Protein AF-A0A538KQY6-F1 (afdb_monomer_lite)

pLDDT: mean 88.15, std 16.6, range [35.59, 98.81]

Sequence (195 aa):
MKLRALIVVTVALAALAASSVAMGGTRTSARIYQAFTSSGAPAISVTKTVKGHCFSGSSRVNRNDAWRCLSKNLLYDPCFSSSKAKGIVLCPAAAWRRSGVKIILTQGLPTKFGNKRAPSTNVRPWAMQTISGIRCVREGMGPFIIPTVVGDYACTNGKWLWGQPNRKTQPWTIYMASVTATTLTTKARIRIAWF

Structure (mmCIF, N/CA/C/O backbone):
data_AF-A0A538KQY6-F1
#
_entry.id   AF-A0A538KQY6-F1
#
loop_
_atom_site.group_PDB
_atom_site.id
_atom_site.type_symbol
_atom_site.label_atom_id
_atom_site.label_alt_id
_atom_site.label_comp_id
_atom_site.label_asym_id
_atom_site.label_entity_id
_atom_site.label_seq_id
_atom_site.pdbx_PDB_ins_code
_atom_site.Cartn_x
_atom_site.Cartn_y
_atom_site.Cartn_z
_atom_site.occupancy
_atom_site.B_iso_or_equiv
_atom_site.auth_seq_id
_atom_site.auth_comp_id
_atom_site.auth_asym_id
_atom_site.auth_atom_id
_atom_site.pdbx_PDB_model_num
ATOM 1 N N . MET A 1 1 ? 6.430 -70.123 -55.384 1.00 41.09 1 MET A N 1
ATOM 2 C CA . MET A 1 1 ? 7.823 -69.606 -55.315 1.00 41.09 1 MET A CA 1
ATOM 3 C C . MET A 1 1 ? 7.897 -68.377 -56.211 1.00 41.09 1 MET A C 1
ATOM 5 O O . MET A 1 1 ? 7.623 -68.536 -57.381 1.00 41.09 1 MET A O 1
ATOM 9 N N . LYS A 1 2 ? 8.180 -67.138 -55.811 1.00 41.25 2 LYS A N 1
ATOM 10 C CA . LYS A 1 2 ? 8.562 -66.479 -54.556 1.00 41.25 2 LYS A CA 1
ATOM 11 C C . LYS A 1 2 ? 7.924 -65.077 -54.624 1.00 41.25 2 LYS A C 1
ATOM 13 O O . LYS A 1 2 ? 8.066 -64.401 -55.639 1.00 41.25 2 LYS A O 1
ATOM 18 N N . LEU A 1 3 ? 7.218 -64.673 -53.572 1.00 35.59 3 LEU A N 1
ATOM 19 C CA . LEU A 1 3 ? 6.572 -63.367 -53.430 1.00 35.59 3 LEU A CA 1
ATOM 20 C C . LEU A 1 3 ? 7.658 -62.307 -53.153 1.00 35.59 3 LEU A C 1
ATOM 22 O O . LEU A 1 3 ? 8.423 -62.465 -52.203 1.00 35.59 3 LEU A O 1
ATOM 26 N N . ARG A 1 4 ? 7.774 -61.260 -53.979 1.00 45.12 4 ARG A N 1
ATOM 27 C CA . ARG A 1 4 ? 8.663 -60.114 -53.715 1.00 45.12 4 ARG A CA 1
ATOM 28 C C . ARG A 1 4 ? 7.836 -59.000 -53.078 1.00 45.12 4 ARG A C 1
ATOM 30 O O . ARG A 1 4 ? 7.074 -58.332 -53.765 1.00 45.12 4 ARG A O 1
ATOM 37 N N . ALA A 1 5 ? 7.965 -58.836 -51.765 1.00 43.75 5 ALA A N 1
ATOM 38 C CA . ALA A 1 5 ? 7.365 -57.728 -51.034 1.00 43.75 5 ALA A CA 1
ATOM 39 C C . ALA A 1 5 ? 8.194 -56.453 -51.263 1.00 43.75 5 ALA A C 1
ATOM 41 O O . ALA A 1 5 ? 9.360 -56.386 -50.877 1.00 43.75 5 ALA A O 1
ATOM 42 N N . LEU A 1 6 ? 7.593 -55.454 -51.909 1.00 44.16 6 LEU A N 1
ATOM 43 C CA . LEU A 1 6 ? 8.107 -54.087 -51.948 1.00 44.16 6 LEU A CA 1
ATOM 44 C C . LEU A 1 6 ? 7.737 -53.399 -50.631 1.00 44.16 6 LEU A C 1
ATOM 46 O O . LEU A 1 6 ? 6.566 -53.140 -50.365 1.00 44.16 6 LEU A O 1
ATOM 50 N N . ILE A 1 7 ? 8.741 -53.114 -49.804 1.00 45.62 7 ILE A N 1
ATOM 51 C CA . ILE A 1 7 ? 8.594 -52.270 -48.618 1.00 45.62 7 ILE A CA 1
ATOM 52 C C . ILE A 1 7 ? 8.690 -50.819 -49.092 1.00 45.62 7 ILE A C 1
ATOM 54 O O . ILE A 1 7 ? 9.770 -50.336 -49.429 1.00 45.62 7 ILE A O 1
ATOM 58 N N . VAL A 1 8 ? 7.553 -50.128 -49.147 1.00 46.12 8 VAL A N 1
ATOM 59 C CA . VAL A 1 8 ? 7.503 -48.677 -49.354 1.00 46.12 8 VAL A CA 1
ATOM 60 C C . VAL A 1 8 ? 7.734 -48.019 -47.997 1.00 46.12 8 VAL A C 1
ATOM 62 O O . VAL A 1 8 ? 6.862 -48.035 -47.132 1.00 46.12 8 VAL A O 1
ATOM 65 N N . VAL A 1 9 ? 8.928 -47.466 -47.787 1.00 46.66 9 VAL A N 1
ATOM 66 C CA . VAL A 1 9 ? 9.239 -46.659 -46.600 1.00 46.66 9 VAL A CA 1
ATOM 67 C C . VAL A 1 9 ? 8.694 -45.252 -46.834 1.00 46.66 9 VAL A C 1
ATOM 69 O O . VAL A 1 9 ? 9.321 -44.425 -47.491 1.00 46.66 9 VAL A O 1
ATOM 72 N N . THR A 1 10 ? 7.500 -44.974 -46.321 1.00 49.66 10 THR A N 1
ATOM 73 C CA . THR A 1 10 ? 6.958 -43.613 -46.260 1.00 49.66 10 THR A CA 1
ATOM 74 C C . THR A 1 10 ? 7.676 -42.834 -45.161 1.00 49.66 10 THR A C 1
ATOM 76 O O . THR A 1 10 ? 7.431 -43.049 -43.974 1.00 49.66 10 THR A O 1
ATOM 79 N N . VAL A 1 11 ? 8.571 -41.925 -45.550 1.00 50.88 11 VAL A N 1
ATOM 80 C CA . VAL A 1 11 ? 9.191 -40.953 -44.640 1.00 50.88 11 VAL A CA 1
ATOM 81 C C . VAL A 1 11 ? 8.136 -39.908 -44.272 1.00 50.88 11 VAL A C 1
ATOM 83 O O . VAL A 1 11 ? 7.830 -39.011 -45.055 1.00 50.88 11 VAL A O 1
ATOM 86 N N . ALA A 1 12 ? 7.547 -40.031 -43.083 1.00 52.66 12 ALA A N 1
ATOM 87 C CA . ALA A 1 12 ? 6.649 -39.020 -42.541 1.00 52.66 12 ALA A CA 1
ATOM 88 C C . ALA A 1 12 ? 7.472 -37.821 -42.036 1.00 52.66 12 ALA A C 1
ATOM 90 O O . ALA A 1 12 ? 8.032 -37.852 -40.941 1.00 52.66 12 ALA A O 1
ATOM 91 N N . LEU A 1 13 ? 7.551 -36.754 -42.837 1.00 51.62 13 LEU A N 1
ATOM 92 C CA . LEU A 1 13 ? 8.035 -35.448 -42.386 1.00 51.62 13 LEU A CA 1
ATOM 93 C C . LEU A 1 13 ? 6.992 -34.843 -41.431 1.00 51.62 13 LEU A C 1
ATOM 95 O O . LEU A 1 13 ? 6.043 -34.181 -41.850 1.00 51.62 13 LEU A O 1
ATOM 99 N N . ALA A 1 14 ? 7.151 -35.078 -40.130 1.00 57.22 14 ALA A N 1
ATOM 100 C CA . ALA A 1 14 ? 6.402 -34.356 -39.111 1.00 57.22 14 ALA A CA 1
ATOM 101 C C . ALA A 1 14 ? 6.959 -32.926 -39.012 1.00 57.22 14 ALA A C 1
ATOM 103 O O . ALA A 1 14 ? 7.923 -32.663 -38.294 1.00 57.22 14 ALA A O 1
ATOM 104 N N . ALA A 1 15 ? 6.373 -31.993 -39.763 1.00 58.78 15 ALA A N 1
ATOM 105 C CA . ALA A 1 15 ? 6.633 -30.571 -39.590 1.00 58.78 15 ALA A CA 1
ATOM 106 C C . ALA A 1 15 ? 6.101 -30.138 -38.213 1.00 58.78 15 ALA A C 1
ATOM 108 O O . ALA A 1 15 ? 4.902 -29.918 -38.035 1.00 58.78 15 ALA A O 1
ATOM 109 N N . LEU A 1 16 ? 6.990 -30.032 -37.220 1.00 56.84 16 LEU A N 1
ATOM 110 C CA . LEU A 1 16 ? 6.678 -29.375 -35.954 1.00 56.84 16 LEU A CA 1
ATOM 111 C C . LEU A 1 16 ? 6.474 -27.883 -36.229 1.00 56.84 16 LEU A C 1
ATOM 113 O O . LEU A 1 16 ? 7.412 -27.088 -36.192 1.00 56.84 16 LEU A O 1
ATOM 117 N N . ALA A 1 17 ? 5.231 -27.499 -36.509 1.00 57.38 17 ALA A N 1
ATOM 118 C CA . ALA A 1 17 ? 4.804 -26.115 -36.435 1.00 57.38 17 ALA A CA 1
ATOM 119 C C . ALA A 1 17 ? 4.937 -25.668 -34.973 1.00 57.38 17 ALA A C 1
ATOM 121 O O . ALA A 1 17 ? 4.045 -25.885 -34.149 1.00 57.38 17 ALA A O 1
ATOM 122 N N . ALA A 1 18 ? 6.085 -25.078 -34.635 1.00 58.62 18 ALA A N 1
ATOM 123 C CA . ALA A 1 18 ? 6.270 -24.366 -33.385 1.00 58.62 18 ALA A CA 1
ATOM 124 C C . ALA A 1 18 ? 5.244 -23.230 -33.361 1.00 58.62 18 ALA A C 1
ATOM 126 O O . ALA A 1 18 ? 5.422 -22.178 -33.974 1.00 58.62 18 ALA A O 1
ATOM 127 N N . SER A 1 19 ? 4.125 -23.479 -32.687 1.00 51.03 19 SER A N 1
ATOM 128 C CA . SER A 1 19 ? 3.147 -22.453 -32.379 1.00 51.03 19 SER A CA 1
ATOM 129 C C . SER A 1 19 ? 3.830 -21.486 -31.427 1.00 51.03 19 SER A C 1
ATOM 131 O O . SER A 1 19 ? 3.886 -21.710 -30.219 1.00 51.03 19 SER A O 1
ATOM 133 N N . SER A 1 20 ? 4.406 -20.427 -31.987 1.00 57.00 20 SER A N 1
ATOM 134 C CA . SER A 1 20 ? 4.820 -19.247 -31.248 1.00 57.00 20 SER A CA 1
ATOM 135 C C . SER A 1 20 ? 3.572 -18.700 -30.577 1.00 57.00 20 SER A C 1
ATOM 137 O O . SER A 1 20 ? 2.830 -17.920 -31.173 1.00 57.00 20 SER A O 1
ATOM 139 N N . VAL A 1 21 ? 3.294 -19.139 -29.348 1.00 51.97 21 VAL A N 1
ATOM 140 C CA . VAL A 1 21 ? 2.299 -18.487 -28.509 1.00 51.97 21 VAL A CA 1
ATOM 141 C C . VAL A 1 21 ? 2.851 -17.089 -28.299 1.00 51.97 21 VAL A C 1
ATOM 143 O O . VAL A 1 21 ? 3.737 -16.870 -27.473 1.00 51.97 21 VAL A O 1
ATOM 146 N N . ALA A 1 22 ? 2.388 -16.143 -29.112 1.00 47.66 22 ALA A N 1
ATOM 147 C CA . ALA A 1 22 ? 2.621 -14.741 -28.873 1.00 47.66 22 ALA A CA 1
ATOM 148 C C . ALA A 1 22 ? 2.105 -14.497 -27.455 1.00 47.66 22 ALA A C 1
ATOM 150 O O . ALA A 1 22 ? 0.898 -14.519 -27.212 1.00 47.66 22 ALA A O 1
ATOM 151 N N . MET A 1 23 ? 3.021 -14.343 -26.495 1.00 50.12 23 MET A N 1
ATOM 152 C CA . MET A 1 23 ? 2.711 -13.870 -25.152 1.00 50.12 23 MET A CA 1
ATOM 153 C C . MET A 1 23 ? 2.244 -12.426 -25.313 1.00 50.12 23 MET A C 1
ATOM 155 O O . MET A 1 23 ? 3.000 -11.481 -25.082 1.00 50.12 23 MET A O 1
ATOM 159 N N . GLY A 1 24 ? 1.003 -12.265 -25.782 1.00 50.22 24 GLY A N 1
ATOM 160 C CA . GLY A 1 24 ? 0.302 -11.003 -25.874 1.00 50.22 24 GLY A CA 1
ATOM 161 C C . GLY A 1 24 ? 0.434 -10.347 -24.516 1.00 50.22 24 GLY A C 1
ATOM 162 O O . GLY A 1 24 ? -0.012 -10.896 -23.505 1.00 50.22 24 GLY A O 1
ATOM 163 N N . GLY A 1 25 ? 1.162 -9.231 -24.486 1.00 58.66 25 GLY A N 1
ATOM 164 C CA . GLY A 1 25 ? 1.525 -8.551 -23.255 1.00 58.66 25 GLY A CA 1
ATOM 165 C C . GLY A 1 25 ? 0.265 -8.276 -22.448 1.00 58.66 25 GLY A C 1
ATOM 166 O O . GLY A 1 25 ? -0.552 -7.441 -22.826 1.00 58.66 25 GLY A O 1
ATOM 167 N N . THR A 1 26 ? 0.079 -9.015 -21.356 1.00 80.94 26 THR A N 1
ATOM 168 C CA . THR A 1 26 ? -1.132 -8.924 -20.544 1.00 80.94 26 THR A CA 1
ATOM 169 C C . THR A 1 26 ? -1.289 -7.492 -20.046 1.00 80.94 26 THR A C 1
ATOM 171 O O . THR A 1 26 ? -0.392 -6.983 -19.375 1.00 80.94 26 THR A O 1
ATOM 174 N N . ARG A 1 27 ? -2.416 -6.840 -20.363 1.00 94.75 27 ARG A N 1
ATOM 175 C CA . ARG A 1 27 ? -2.747 -5.483 -19.899 1.00 94.75 27 ARG A CA 1
ATOM 176 C C . ARG A 1 27 ? -2.540 -5.370 -18.385 1.00 94.75 27 ARG A C 1
ATOM 178 O O . ARG A 1 27 ? -2.969 -6.241 -17.626 1.00 94.75 27 ARG A O 1
ATOM 185 N N . THR A 1 28 ? -1.923 -4.281 -17.936 1.00 97.31 28 THR A N 1
ATOM 186 C CA . THR A 1 28 ? -1.739 -4.016 -16.509 1.00 97.31 28 THR A CA 1
ATOM 187 C C . THR A 1 28 ? -3.091 -3.823 -15.824 1.00 97.31 28 THR A C 1
ATOM 189 O O . THR A 1 28 ? -3.883 -2.968 -16.218 1.00 97.31 28 THR A O 1
ATOM 192 N N . SER A 1 29 ? -3.345 -4.586 -14.760 1.00 97.31 29 SER A N 1
ATOM 193 C CA . SER A 1 29 ? -4.520 -4.419 -13.901 1.00 97.31 29 SER A CA 1
ATOM 194 C C . SER A 1 29 ? -4.239 -3.365 -12.828 1.00 97.31 29 SER A C 1
ATOM 196 O O . SER A 1 29 ? -3.449 -3.600 -11.914 1.00 97.31 29 SER A O 1
ATOM 198 N N . ALA A 1 30 ? -4.888 -2.205 -12.927 1.00 97.44 30 ALA A N 1
ATOM 199 C CA . ALA A 1 30 ? -4.872 -1.178 -11.889 1.00 97.44 30 ALA A CA 1
ATOM 200 C C . ALA A 1 30 ? -5.989 -1.446 -10.869 1.00 97.44 30 ALA A C 1
ATOM 202 O O . ALA A 1 30 ? -7.143 -1.625 -11.256 1.00 97.44 30 ALA A O 1
ATOM 203 N N . ARG A 1 31 ? -5.658 -1.501 -9.576 1.00 97.19 31 ARG A N 1
ATOM 204 C CA . ARG A 1 31 ? -6.603 -1.866 -8.509 1.00 97.19 31 ARG A CA 1
ATOM 205 C C . ARG A 1 31 ? -6.509 -0.898 -7.345 1.00 97.19 31 ARG A C 1
ATOM 207 O O . ARG A 1 31 ? -5.439 -0.759 -6.765 1.00 97.19 31 ARG A O 1
ATOM 214 N N . ILE A 1 32 ? -7.625 -0.292 -6.959 1.00 97.25 32 ILE A N 1
ATOM 215 C CA . ILE A 1 32 ? -7.712 0.404 -5.673 1.00 97.25 32 ILE A CA 1
ATOM 216 C C . ILE A 1 32 ? -7.805 -0.662 -4.581 1.00 97.25 32 ILE A C 1
ATOM 218 O O . ILE A 1 32 ? -8.702 -1.506 -4.602 1.00 97.25 32 ILE A O 1
ATOM 222 N N . TYR A 1 33 ? -6.863 -0.652 -3.645 1.00 97.50 33 TYR A N 1
ATOM 223 C CA . TYR A 1 33 ? -6.857 -1.566 -2.515 1.00 97.50 33 TYR A CA 1
ATOM 224 C C . TYR A 1 33 ? -7.995 -1.210 -1.553 1.00 97.50 33 TYR A C 1
ATOM 226 O O . TYR A 1 33 ? -8.114 -0.058 -1.123 1.00 97.50 33 TYR A O 1
ATOM 234 N N . GLN A 1 34 ? -8.805 -2.210 -1.212 1.00 96.00 34 GLN A N 1
ATOM 235 C CA . GLN A 1 34 ? -9.934 -2.096 -0.294 1.00 96.00 34 GLN A CA 1
ATOM 236 C C . GLN A 1 34 ? -9.724 -3.072 0.863 1.00 96.00 34 GLN A C 1
ATOM 238 O O . GLN A 1 34 ? -9.816 -4.285 0.684 1.00 96.00 34 GLN A O 1
ATOM 243 N N . ALA A 1 35 ? -9.407 -2.549 2.051 1.00 97.38 35 ALA A N 1
ATOM 244 C CA . ALA A 1 35 ? -9.297 -3.373 3.259 1.00 97.38 35 ALA A CA 1
ATOM 245 C C . ALA A 1 35 ? -10.668 -3.693 3.870 1.00 97.38 35 ALA A C 1
ATOM 247 O O . ALA A 1 35 ? -10.796 -4.652 4.626 1.00 97.38 35 ALA A O 1
ATOM 248 N N . PHE A 1 36 ? -11.682 -2.900 3.524 1.00 98.25 36 PHE A N 1
ATOM 249 C CA . PHE A 1 36 ? -13.064 -3.060 3.947 1.00 98.25 36 PHE A CA 1
ATOM 250 C C . PHE A 1 36 ? -13.966 -3.279 2.737 1.00 98.25 36 PHE A C 1
ATOM 252 O O . PHE A 1 36 ? -13.689 -2.812 1.635 1.00 98.25 36 PHE A O 1
ATOM 259 N N . THR A 1 37 ? -15.068 -3.972 2.970 1.00 97.44 37 THR A N 1
ATOM 260 C CA . THR A 1 37 ? -16.220 -4.019 2.071 1.00 97.44 37 THR A CA 1
ATOM 261 C C . THR A 1 37 ? -16.996 -2.698 2.133 1.00 97.44 37 THR A C 1
ATOM 263 O O . THR A 1 37 ? -16.773 -1.868 3.020 1.00 97.44 37 THR A O 1
ATOM 266 N N . SER A 1 38 ? -17.950 -2.507 1.220 1.00 95.38 38 SER A N 1
ATOM 267 C CA . SER A 1 38 ? -18.825 -1.325 1.196 1.00 95.38 38 SER A CA 1
ATOM 268 C C . SER A 1 38 ? -19.669 -1.159 2.467 1.00 95.38 38 SER A C 1
ATOM 270 O O . SER A 1 38 ? -20.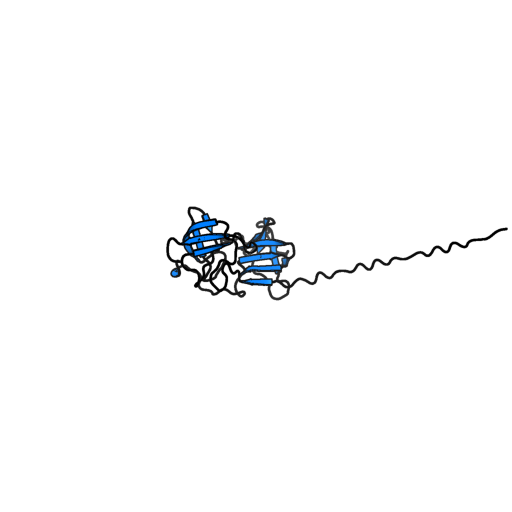009 -0.032 2.824 1.00 95.38 38 SER A O 1
ATOM 272 N N . SER A 1 39 ? -19.964 -2.251 3.183 1.00 96.88 39 SER A N 1
ATOM 273 C CA . SER A 1 39 ? -20.681 -2.227 4.464 1.00 96.88 39 SER A CA 1
ATOM 274 C C . SER A 1 39 ? -19.782 -1.920 5.667 1.00 96.88 39 SER A C 1
ATOM 276 O O . SER A 1 39 ? -20.288 -1.703 6.762 1.00 96.88 39 SER A O 1
ATOM 278 N N . GLY A 1 40 ? -18.456 -1.880 5.490 1.00 96.69 40 GLY A N 1
ATOM 279 C CA . GLY A 1 40 ? -17.497 -1.699 6.583 1.00 96.69 40 GLY A CA 1
ATOM 280 C C . GLY A 1 40 ? -17.018 -2.999 7.233 1.00 96.69 40 GLY A C 1
ATOM 281 O O . GLY A 1 40 ? -16.194 -2.944 8.145 1.00 96.69 40 GLY A O 1
ATOM 282 N N . ALA A 1 41 ? -17.451 -4.171 6.762 1.00 97.56 41 ALA A N 1
ATOM 283 C CA . ALA A 1 41 ? -16.856 -5.438 7.192 1.00 97.56 41 ALA A CA 1
ATOM 284 C C . ALA A 1 41 ? -15.430 -5.596 6.620 1.00 97.56 41 ALA A C 1
ATOM 286 O O . ALA A 1 41 ? -15.175 -5.107 5.515 1.00 97.56 41 ALA A O 1
ATOM 287 N N . PRO A 1 42 ? -14.496 -6.282 7.306 1.00 97.81 42 PRO A N 1
ATOM 288 C CA . PRO A 1 42 ? -13.179 -6.587 6.747 1.00 97.81 42 PRO A CA 1
ATOM 289 C C . PRO A 1 42 ? -13.271 -7.334 5.406 1.00 97.81 42 PRO A C 1
ATOM 291 O O . PRO A 1 42 ? -13.948 -8.350 5.302 1.00 97.81 42 PRO A O 1
ATOM 294 N N . ALA A 1 43 ? -12.558 -6.851 4.385 1.00 97.38 43 ALA A N 1
ATOM 295 C CA . ALA A 1 43 ? -12.380 -7.534 3.095 1.00 97.38 43 ALA A CA 1
ATOM 296 C C . ALA A 1 43 ? -11.118 -8.422 3.063 1.00 97.38 43 ALA A C 1
ATOM 298 O O . ALA A 1 43 ? -10.794 -9.036 2.044 1.00 97.38 43 ALA A O 1
ATOM 299 N N . ILE A 1 44 ? -10.395 -8.473 4.184 1.00 97.56 44 ILE A N 1
ATOM 300 C CA . ILE A 1 44 ? -9.234 -9.328 4.418 1.00 97.56 44 ILE A CA 1
ATOM 301 C C . ILE A 1 44 ? -9.442 -10.169 5.673 1.00 97.56 44 ILE A C 1
ATOM 303 O O . ILE A 1 44 ? -10.104 -9.733 6.617 1.00 97.56 44 ILE A O 1
ATOM 307 N N . SER A 1 45 ? -8.812 -11.339 5.716 1.00 98.19 45 SER A N 1
ATOM 308 C CA . SER A 1 45 ? -8.758 -12.171 6.914 1.00 98.19 45 SER A CA 1
ATOM 309 C C . SER A 1 45 ? -7.925 -11.480 7.996 1.00 98.19 45 SER A C 1
ATOM 311 O O . SER A 1 45 ? -6.745 -11.175 7.797 1.00 98.19 45 SER A O 1
ATOM 313 N N . VAL A 1 46 ? -8.530 -11.240 9.158 1.00 98.12 46 VAL A N 1
ATOM 314 C CA . VAL A 1 46 ? -7.836 -10.670 10.317 1.00 98.12 46 VAL A CA 1
ATOM 315 C C . VAL A 1 46 ? -7.058 -11.781 11.012 1.00 98.12 46 VAL A C 1
ATOM 317 O O . VAL A 1 46 ? -7.649 -12.686 11.588 1.00 98.12 46 VAL A O 1
ATOM 320 N N . THR A 1 47 ? -5.731 -11.713 10.968 1.00 97.94 47 THR A N 1
ATOM 321 C CA . THR A 1 47 ? -4.852 -12.711 11.603 1.00 97.94 47 THR A CA 1
ATOM 322 C C . THR A 1 47 ? -4.509 -12.354 13.042 1.00 97.94 47 THR A C 1
ATOM 324 O O . THR A 1 47 ? -4.101 -13.211 13.818 1.00 97.94 47 THR A O 1
ATOM 327 N N . LYS A 1 48 ? -4.650 -11.076 13.405 1.00 97.44 48 LYS A N 1
ATOM 328 C CA . LYS A 1 48 ? -4.379 -10.570 14.749 1.00 97.44 48 LYS A CA 1
ATOM 329 C C . LYS A 1 48 ? -5.203 -9.319 15.013 1.00 97.44 48 LYS A C 1
ATOM 331 O O . LYS A 1 48 ? -5.347 -8.479 14.126 1.00 97.44 48 LYS A O 1
ATOM 336 N N . THR A 1 49 ? -5.677 -9.172 16.246 1.00 98.50 49 THR A N 1
ATOM 337 C CA . THR A 1 49 ? -6.276 -7.927 16.740 1.00 98.50 49 THR A CA 1
ATOM 338 C C . THR A 1 49 ? -5.395 -7.341 17.836 1.00 98.50 49 THR A C 1
ATOM 340 O O . THR A 1 49 ? -4.987 -8.053 18.751 1.00 98.50 49 THR A O 1
ATOM 343 N N . VAL A 1 50 ? -5.080 -6.051 17.740 1.00 98.62 50 VAL A N 1
ATOM 344 C CA . VAL A 1 50 ? -4.251 -5.325 18.715 1.00 98.62 50 VAL A CA 1
ATOM 345 C C . VAL A 1 50 ? -4.864 -3.966 19.044 1.00 98.62 50 VAL A C 1
ATOM 347 O O . VAL A 1 50 ? -5.689 -3.461 18.287 1.00 98.62 50 VAL A O 1
ATOM 350 N N . LYS A 1 51 ? -4.447 -3.352 20.155 1.00 98.69 51 LYS A N 1
ATOM 351 C CA . LYS A 1 51 ? -4.743 -1.945 20.464 1.00 98.69 51 LYS A CA 1
ATOM 352 C C . LYS A 1 51 ? -3.588 -1.056 20.006 1.00 98.69 51 LYS A C 1
ATOM 354 O O . LYS A 1 51 ? -2.427 -1.455 20.122 1.00 98.69 51 LYS A O 1
ATOM 359 N N . GLY A 1 52 ? -3.882 0.127 19.487 1.00 98.50 52 GLY A N 1
ATOM 360 C CA . GLY A 1 52 ? -2.865 1.060 19.006 1.00 98.50 52 GLY A CA 1
ATOM 361 C C . GLY A 1 52 ? -3.459 2.389 18.569 1.00 98.50 52 GLY A C 1
ATOM 362 O O . GLY A 1 52 ? -4.651 2.624 18.734 1.00 98.50 52 GLY A O 1
ATOM 363 N N . HIS A 1 53 ? -2.641 3.253 17.984 1.00 98.56 53 HIS A N 1
ATOM 364 C CA . HIS A 1 53 ? -3.084 4.551 17.485 1.00 98.56 53 HIS A CA 1
ATOM 365 C C . HIS A 1 53 ? -2.426 4.884 16.151 1.00 98.56 53 HIS A C 1
ATOM 367 O O . HIS A 1 53 ? -1.353 4.379 15.830 1.00 98.56 53 HIS A O 1
ATOM 373 N N . CYS A 1 54 ? -3.063 5.757 15.379 1.00 98.62 54 CYS A N 1
ATOM 374 C CA . CYS A 1 54 ? -2.473 6.329 14.175 1.00 98.62 54 CYS A CA 1
ATOM 375 C C . CYS A 1 54 ? -2.020 7.759 14.456 1.00 98.62 54 CYS A C 1
ATOM 377 O O . CYS A 1 54 ? -2.637 8.446 15.270 1.00 98.62 54 CYS A O 1
ATOM 379 N N . PHE A 1 55 ? -0.938 8.190 13.812 1.00 97.62 55 PHE A N 1
ATOM 380 C CA . PHE A 1 55 ? -0.296 9.483 14.092 1.00 97.62 55 PHE A CA 1
ATOM 381 C C . PHE A 1 55 ? -0.157 10.374 12.847 1.00 97.62 55 PHE A C 1
ATOM 383 O O . PHE A 1 55 ? -0.040 11.589 12.973 1.00 97.62 55 PHE A O 1
ATOM 390 N N . SER A 1 56 ? -0.233 9.802 11.642 1.00 97.88 56 SER A N 1
ATOM 391 C CA . SER A 1 56 ? -0.228 10.545 10.375 1.00 97.88 56 SER A CA 1
ATOM 392 C C . SER A 1 56 ? -0.840 9.730 9.232 1.00 97.88 56 SER A C 1
ATOM 394 O O . SER A 1 56 ? -1.123 8.535 9.378 1.00 97.88 56 SER A O 1
ATOM 396 N N . GLY A 1 57 ? -1.062 10.372 8.083 1.00 97.94 57 GLY A N 1
ATOM 397 C CA . GLY A 1 57 ? -1.380 9.680 6.834 1.00 97.94 57 GLY A CA 1
ATOM 398 C C . GLY A 1 57 ? -0.259 8.726 6.407 1.00 97.94 57 GLY A C 1
ATOM 399 O O . GLY A 1 57 ? 0.914 8.965 6.691 1.00 97.94 57 GLY A O 1
ATOM 400 N N . SER A 1 58 ? -0.624 7.639 5.722 1.00 96.38 58 SER A N 1
ATOM 401 C CA . SER A 1 58 ? 0.322 6.647 5.188 1.00 96.38 58 SER A CA 1
ATOM 402 C C . SER A 1 58 ? 1.444 7.310 4.377 1.00 96.38 58 SER A C 1
ATOM 404 O O . SER A 1 58 ? 1.173 8.167 3.531 1.00 96.38 58 SER A O 1
ATOM 406 N N . SER A 1 59 ? 2.696 6.884 4.596 1.00 92.81 59 SER A N 1
ATOM 407 C CA . SER A 1 59 ? 3.836 7.333 3.775 1.00 92.81 59 SER A CA 1
ATOM 408 C C . SER A 1 59 ? 3.903 6.596 2.435 1.00 92.81 59 SER A C 1
ATOM 410 O O . SER A 1 59 ? 4.456 7.093 1.456 1.00 92.81 59 SER A O 1
ATOM 412 N N . ARG A 1 60 ? 3.280 5.415 2.366 1.00 92.38 60 ARG A N 1
ATOM 413 C CA . ARG A 1 60 ? 3.245 4.558 1.176 1.00 92.38 60 ARG A CA 1
ATOM 414 C C . ARG A 1 60 ? 2.059 4.880 0.273 1.00 92.38 60 ARG A C 1
ATOM 416 O O . ARG A 1 60 ? 2.187 4.830 -0.951 1.00 92.38 60 ARG A O 1
ATOM 423 N N . VAL A 1 61 ? 0.923 5.257 0.857 1.00 94.69 61 VAL A N 1
ATOM 424 C CA . VAL A 1 61 ? -0.364 5.451 0.180 1.00 94.69 61 VAL A CA 1
ATOM 425 C C . VAL A 1 61 ? -0.877 6.874 0.409 1.00 94.69 61 VAL A C 1
ATOM 427 O O . VAL A 1 61 ? -1.371 7.205 1.482 1.00 94.69 61 VAL A O 1
ATOM 430 N N . ASN A 1 62 ? -0.837 7.718 -0.625 1.00 92.88 62 ASN A N 1
ATOM 431 C CA . ASN A 1 62 ? -1.367 9.085 -0.554 1.00 92.88 62 ASN A CA 1
ATOM 432 C C . ASN A 1 62 ? -2.899 9.095 -0.718 1.00 92.88 62 ASN A C 1
ATOM 434 O O . ASN A 1 62 ? -3.413 9.545 -1.744 1.00 92.88 62 ASN A O 1
ATOM 438 N N . ARG A 1 63 ? -3.610 8.541 0.272 1.00 96.06 63 ARG A N 1
ATOM 439 C CA . ARG A 1 63 ? -5.077 8.489 0.356 1.00 96.06 63 ARG A CA 1
ATOM 440 C C . ARG A 1 63 ? -5.562 8.904 1.742 1.00 96.06 63 ARG A C 1
ATOM 442 O O . ARG A 1 63 ? -4.921 8.580 2.738 1.00 96.06 63 ARG A O 1
ATOM 449 N N . ASN A 1 64 ? -6.703 9.580 1.801 1.00 97.12 64 ASN A N 1
ATOM 450 C CA . ASN A 1 64 ? -7.337 10.077 3.025 1.00 97.12 64 ASN A CA 1
ATOM 451 C C . ASN A 1 64 ? -7.870 8.984 3.956 1.00 97.12 64 ASN A C 1
ATOM 453 O O . ASN A 1 64 ? -8.186 9.259 5.111 1.00 97.12 64 ASN A O 1
ATOM 457 N N . ASP A 1 65 ? -7.944 7.753 3.467 1.00 97.81 65 ASP A N 1
ATOM 458 C CA . ASP A 1 65 ? -8.324 6.578 4.230 1.00 97.81 65 ASP A CA 1
ATOM 459 C C . ASP A 1 65 ? -7.127 5.707 4.630 1.00 97.81 65 ASP A C 1
ATOM 461 O O . ASP A 1 65 ? -7.347 4.657 5.227 1.00 97.81 65 ASP A O 1
ATOM 465 N N . ALA A 1 66 ? -5.888 6.120 4.336 1.00 98.19 66 ALA A N 1
ATOM 466 C CA . ALA A 1 66 ? -4.674 5.367 4.632 1.00 98.19 66 ALA A CA 1
ATOM 467 C C . ALA A 1 66 ? -3.791 6.073 5.675 1.00 98.19 66 ALA A C 1
ATOM 469 O O . ALA A 1 66 ? -3.487 7.262 5.570 1.00 98.19 66 ALA A O 1
ATOM 470 N N . TRP A 1 67 ? -3.314 5.308 6.654 1.00 98.56 67 TRP A N 1
ATOM 471 C CA . TRP A 1 67 ? -2.705 5.793 7.891 1.00 98.56 67 TRP A CA 1
ATOM 472 C C . TRP A 1 67 ? -1.405 5.069 8.231 1.00 98.56 67 TRP A C 1
ATOM 474 O O . TRP A 1 67 ? -1.225 3.898 7.889 1.00 98.56 67 TRP A O 1
ATOM 484 N N . ARG A 1 68 ? -0.538 5.767 8.967 1.00 98.00 68 ARG A N 1
ATOM 485 C CA . ARG A 1 68 ? 0.578 5.192 9.725 1.00 98.00 68 ARG A CA 1
ATOM 486 C C . ARG A 1 68 ? 0.129 4.985 11.155 1.00 98.00 68 ARG A C 1
ATOM 488 O O . ARG A 1 68 ? -0.322 5.935 11.804 1.00 98.00 68 ARG A O 1
ATOM 495 N N . CYS A 1 69 ? 0.259 3.758 11.637 1.00 98.50 69 CYS A N 1
ATOM 496 C CA . CYS A 1 69 ? -0.202 3.397 12.966 1.00 98.50 69 CYS A CA 1
ATOM 497 C C . CYS A 1 69 ? 0.870 2.648 13.748 1.00 98.50 69 CYS A C 1
ATOM 499 O O . CYS A 1 69 ? 1.684 1.922 13.182 1.00 98.50 69 CYS A O 1
ATOM 501 N N . LEU A 1 70 ? 0.854 2.838 15.061 1.00 98.12 70 LEU A N 1
ATOM 502 C CA . LEU A 1 70 ? 1.712 2.164 16.018 1.00 98.12 70 LEU A CA 1
ATOM 503 C C . LEU A 1 70 ? 0.858 1.295 16.932 1.00 98.12 70 LEU A C 1
ATOM 505 O O . LEU A 1 70 ? -0.193 1.706 17.430 1.00 98.12 70 LEU A O 1
ATOM 509 N N . SER A 1 71 ? 1.338 0.086 17.180 1.00 98.00 71 SER A N 1
ATOM 510 C CA . SER A 1 71 ? 0.870 -0.748 18.280 1.00 98.00 71 SER A CA 1
ATOM 511 C C . SER A 1 71 ? 2.093 -1.307 18.985 1.00 98.00 71 SER A C 1
ATOM 513 O O . SER A 1 71 ? 2.886 -2.029 18.372 1.00 98.00 71 SER A O 1
ATOM 515 N N . LYS A 1 72 ? 2.263 -0.945 20.262 1.00 93.06 72 LYS A N 1
ATOM 516 C CA . LYS A 1 72 ? 3.530 -1.131 20.984 1.00 93.06 72 LYS A CA 1
ATOM 517 C C . LYS A 1 72 ? 4.674 -0.498 20.165 1.00 93.06 72 LYS A C 1
ATOM 519 O O . LYS A 1 72 ? 4.560 0.665 19.798 1.00 93.06 72 LYS A O 1
ATOM 524 N N . ASN A 1 73 ? 5.695 -1.275 19.800 1.00 90.56 73 ASN A N 1
ATOM 525 C CA . ASN A 1 73 ? 6.867 -0.813 19.045 1.00 90.56 73 ASN A CA 1
ATOM 526 C C . ASN A 1 73 ? 6.824 -1.192 17.552 1.00 90.56 73 ASN A C 1
ATOM 528 O O . ASN A 1 73 ? 7.849 -1.163 16.878 1.00 90.56 73 ASN A O 1
ATOM 532 N N . LEU A 1 74 ? 5.659 -1.595 17.029 1.00 96.38 74 LEU A N 1
ATOM 533 C CA . LEU A 1 74 ? 5.509 -1.993 15.628 1.00 96.38 74 LEU A CA 1
ATOM 534 C C . LEU A 1 74 ? 4.796 -0.909 14.822 1.00 96.38 74 LEU A C 1
ATOM 536 O O . LEU A 1 74 ? 3.663 -0.535 15.141 1.00 96.38 74 LEU A O 1
ATOM 540 N N . LEU A 1 75 ? 5.459 -0.455 13.755 1.00 96.19 75 LEU A N 1
ATOM 541 C CA . LEU A 1 75 ? 4.901 0.440 12.747 1.00 96.19 75 LEU A CA 1
ATOM 542 C C . LEU A 1 75 ? 4.129 -0.364 11.698 1.00 96.19 75 LEU A C 1
ATOM 544 O O . LEU A 1 75 ? 4.672 -1.260 11.055 1.00 96.19 75 LEU A O 1
ATOM 548 N N . TYR A 1 76 ? 2.878 0.020 11.484 1.00 97.56 76 TYR A N 1
ATOM 549 C CA . TYR A 1 76 ? 2.026 -0.494 10.425 1.00 97.56 76 TYR A CA 1
ATOM 550 C C . TYR A 1 76 ? 1.736 0.631 9.430 1.00 97.56 76 TYR A C 1
ATOM 552 O O . TYR A 1 76 ? 1.137 1.651 9.779 1.00 97.56 76 TYR A O 1
ATOM 560 N N . ASP A 1 77 ? 2.187 0.450 8.190 1.00 95.94 77 ASP A N 1
ATOM 561 C CA . ASP A 1 77 ? 1.988 1.396 7.093 1.00 95.94 77 ASP A CA 1
ATOM 562 C C . ASP A 1 77 ? 1.940 0.633 5.753 1.00 95.94 77 ASP A C 1
ATOM 564 O O . ASP A 1 77 ? 2.917 -0.043 5.411 1.00 95.94 77 ASP A O 1
ATOM 568 N N . PRO A 1 78 ? 0.848 0.704 4.971 1.00 97.19 78 PRO A N 1
ATOM 569 C CA . PRO A 1 78 ? -0.405 1.409 5.254 1.00 97.19 78 PRO A CA 1
ATOM 570 C C . PRO A 1 78 ? -1.356 0.627 6.173 1.00 97.19 78 PRO A C 1
ATOM 572 O O . PRO A 1 78 ? -1.452 -0.597 6.102 1.00 97.19 78 PRO A O 1
ATOM 575 N N . CYS A 1 79 ? -2.151 1.351 6.955 1.00 98.50 79 CYS A N 1
ATOM 576 C CA . CYS A 1 79 ? -3.397 0.870 7.550 1.00 98.50 79 CYS A CA 1
ATOM 577 C C . CYS A 1 79 ? -4.577 1.632 6.962 1.00 98.50 79 CYS A C 1
ATOM 579 O O . CYS A 1 79 ? -4.520 2.849 6.839 1.00 98.50 79 CYS A O 1
ATOM 581 N N . PHE A 1 80 ? -5.665 0.949 6.638 1.00 98.56 80 PHE A N 1
ATOM 582 C CA . PHE A 1 80 ? -6.834 1.574 6.032 1.00 98.56 80 PHE A CA 1
ATOM 583 C C . PHE A 1 80 ? -7.934 1.786 7.068 1.00 98.56 80 PHE A C 1
ATOM 585 O O . PHE A 1 80 ? -8.132 0.941 7.939 1.00 98.56 80 PHE A O 1
ATOM 592 N N . SER A 1 81 ? -8.657 2.894 6.960 1.00 98.44 81 SER A N 1
ATOM 593 C CA . SER A 1 81 ? -9.861 3.217 7.736 1.00 98.44 81 SER A CA 1
ATOM 594 C C . SER A 1 81 ? -11.114 3.147 6.862 1.00 98.44 81 SER A C 1
ATOM 596 O O . SER A 1 81 ? -11.014 3.222 5.641 1.00 98.44 81 SER A O 1
ATOM 598 N N . SER A 1 82 ? -12.298 3.066 7.471 1.00 97.81 82 SER A N 1
ATOM 599 C CA . SER A 1 82 ? -13.573 3.183 6.756 1.00 97.81 82 SER A CA 1
ATOM 600 C C . SER A 1 82 ? -14.535 4.103 7.499 1.00 97.81 82 SER A C 1
ATOM 602 O O . SER A 1 82 ? -14.617 4.092 8.728 1.00 97.81 82 SER A O 1
ATOM 604 N N . SER A 1 83 ? -15.318 4.888 6.755 1.00 95.94 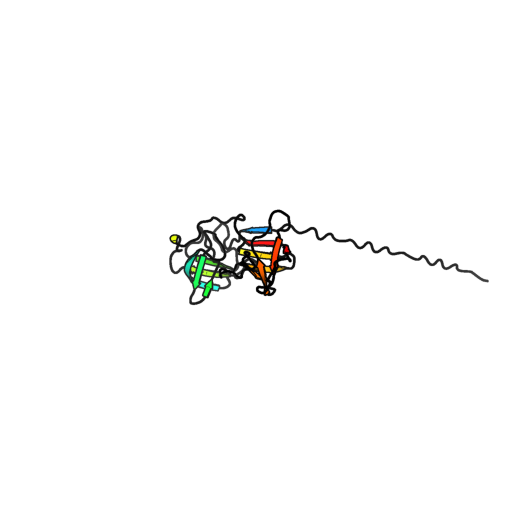83 SER A N 1
ATOM 605 C CA . SER A 1 83 ? -16.403 5.687 7.334 1.00 95.94 83 SER A CA 1
ATOM 606 C C . SER A 1 83 ? -17.512 4.820 7.938 1.00 95.94 83 SER A C 1
ATOM 608 O O . SER A 1 83 ? -18.221 5.300 8.818 1.00 95.94 83 SER A O 1
ATOM 610 N N . LYS A 1 84 ? -17.625 3.554 7.516 1.00 97.94 84 LYS A N 1
ATOM 611 C CA . LYS A 1 84 ? -18.599 2.569 8.008 1.00 97.94 84 LYS A CA 1
ATOM 612 C C . LYS A 1 84 ? -18.074 1.705 9.163 1.00 97.94 84 LYS A C 1
ATOM 614 O O . LYS A 1 84 ? -18.849 0.983 9.771 1.00 97.94 84 LYS A O 1
ATOM 619 N N . ALA A 1 85 ? -16.781 1.793 9.486 1.00 97.31 85 ALA A N 1
ATOM 620 C CA . ALA A 1 85 ? -16.150 1.034 10.566 1.00 97.31 85 ALA A CA 1
ATOM 621 C C . ALA A 1 85 ? -15.275 1.955 11.426 1.00 97.31 85 ALA A C 1
ATOM 623 O O . ALA A 1 85 ? -14.055 2.028 11.270 1.00 97.31 85 ALA A O 1
ATOM 624 N N . LYS A 1 86 ? -15.923 2.716 12.312 1.00 96.88 86 LYS A N 1
ATOM 625 C CA . LYS A 1 86 ? -15.251 3.672 13.202 1.00 96.88 86 LYS A CA 1
ATOM 626 C C . LYS A 1 86 ? -14.458 2.953 14.299 1.00 96.88 86 LYS A C 1
ATOM 628 O O . LYS A 1 86 ? -14.767 1.825 14.668 1.00 96.88 86 LYS A O 1
ATOM 633 N N . GLY A 1 87 ? -13.425 3.619 14.816 1.00 98.06 87 GLY A N 1
ATOM 634 C CA . GLY A 1 87 ? -12.610 3.112 15.927 1.00 98.06 87 GLY A CA 1
ATOM 635 C C . GLY A 1 87 ? -11.650 1.974 15.567 1.00 98.06 87 GLY A C 1
ATOM 636 O O . GLY A 1 87 ? -10.958 1.472 16.449 1.00 98.06 87 GLY A O 1
ATOM 637 N N . ILE A 1 88 ? -11.571 1.565 14.296 1.00 98.75 88 ILE A N 1
ATOM 638 C CA . ILE A 1 88 ? -10.654 0.515 13.846 1.00 98.75 88 ILE A CA 1
ATOM 639 C C . ILE A 1 88 ? -9.955 0.887 12.538 1.00 98.75 88 ILE A C 1
ATOM 641 O O . ILE A 1 88 ? -10.479 1.648 11.725 1.00 98.75 88 ILE A O 1
ATOM 645 N N . VAL A 1 89 ? -8.787 0.287 12.317 1.00 98.81 89 VAL A N 1
ATOM 646 C CA . VAL A 1 89 ? -8.112 0.250 11.014 1.00 98.81 89 VAL A CA 1
ATOM 647 C C . VAL A 1 89 ? -7.653 -1.170 10.685 1.00 98.81 89 VAL A C 1
ATOM 649 O O . VAL A 1 89 ? -7.426 -1.989 11.580 1.00 98.81 89 VAL A O 1
ATOM 652 N N . LEU A 1 90 ? -7.519 -1.463 9.393 1.00 98.81 90 LEU A N 1
ATOM 653 C CA . LEU A 1 90 ? -7.038 -2.743 8.877 1.00 98.81 90 LEU A CA 1
ATOM 654 C C . LEU A 1 90 ? -5.716 -2.547 8.139 1.00 98.81 90 LEU A C 1
ATOM 656 O O . LEU A 1 90 ? -5.645 -1.822 7.147 1.00 98.81 90 LEU A O 1
ATOM 660 N N . CYS A 1 91 ? -4.674 -3.213 8.618 1.00 98.44 91 CYS A N 1
ATOM 661 C CA . CYS A 1 91 ? -3.309 -3.097 8.126 1.00 98.44 91 CYS A CA 1
ATOM 662 C C . CYS A 1 91 ? -2.937 -4.389 7.386 1.00 98.44 91 CYS A C 1
ATOM 664 O O . CYS A 1 91 ? -2.662 -5.405 8.036 1.00 98.44 91 CYS A O 1
ATOM 666 N N . PRO A 1 92 ? -2.982 -4.415 6.044 1.00 97.75 92 PRO A N 1
ATOM 667 C CA . PRO A 1 92 ? -2.636 -5.614 5.296 1.00 97.75 92 PRO A CA 1
ATOM 668 C C . PRO A 1 92 ? -1.153 -5.954 5.412 1.00 97.75 92 PRO A C 1
ATOM 670 O O . PRO A 1 92 ? -0.304 -5.068 5.451 1.00 97.75 92 PRO A O 1
ATOM 673 N N . ALA A 1 93 ? -0.834 -7.249 5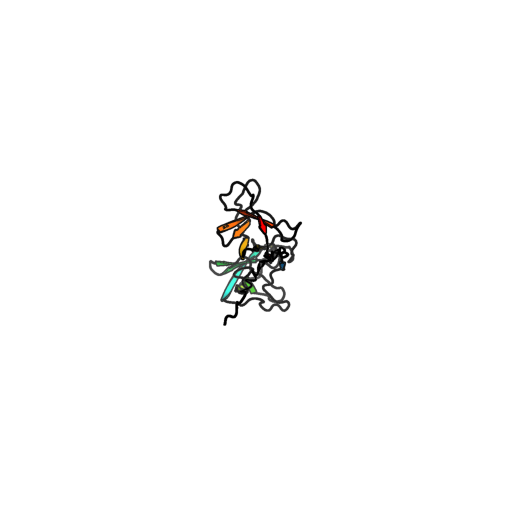.388 1.00 94.44 93 ALA A N 1
ATOM 674 C CA . ALA A 1 93 ? 0.556 -7.707 5.386 1.00 94.44 93 ALA A CA 1
ATOM 675 C C . ALA A 1 93 ? 1.299 -7.322 4.090 1.00 94.44 93 ALA A C 1
ATOM 677 O O . ALA A 1 93 ? 2.502 -7.092 4.105 1.00 94.44 93 ALA A O 1
ATOM 678 N N . ALA A 1 94 ? 0.583 -7.272 2.962 1.00 94.38 94 ALA A N 1
ATOM 679 C CA . ALA A 1 94 ? 1.052 -6.744 1.682 1.00 94.38 94 ALA A CA 1
ATOM 680 C C . ALA A 1 94 ? -0.138 -6.539 0.733 1.00 94.38 94 ALA A C 1
ATOM 682 O O . ALA A 1 94 ? -1.185 -7.156 0.914 1.00 94.38 94 ALA A O 1
ATOM 683 N N . ALA A 1 95 ? 0.039 -5.765 -0.341 1.00 95.81 95 ALA A N 1
ATOM 684 C CA . ALA A 1 95 ? -1.028 -5.482 -1.311 1.00 95.81 95 ALA A CA 1
ATOM 685 C C . ALA A 1 95 ? -1.609 -6.730 -2.006 1.00 95.81 95 ALA A C 1
ATOM 687 O O . ALA A 1 95 ? -2.765 -6.753 -2.422 1.00 95.81 95 ALA A O 1
ATOM 688 N N . TRP A 1 96 ? -0.794 -7.778 -2.142 1.00 94.94 96 TRP A N 1
ATOM 689 C CA . TRP A 1 96 ? -1.161 -9.062 -2.749 1.00 94.94 96 TRP A CA 1
ATOM 690 C C . TRP A 1 96 ? -1.614 -10.113 -1.727 1.00 94.94 96 TRP A C 1
ATOM 692 O O . TRP A 1 96 ? -1.938 -11.237 -2.114 1.00 94.94 96 TRP A O 1
ATOM 702 N N . ARG A 1 97 ? -1.601 -9.799 -0.427 1.00 94.31 97 ARG A N 1
ATOM 703 C CA . ARG A 1 97 ? -2.087 -10.693 0.629 1.00 94.31 97 ARG A CA 1
ATOM 704 C C . ARG A 1 97 ? -3.512 -10.294 0.992 1.00 94.31 97 ARG A C 1
ATOM 706 O O . ARG A 1 97 ? -3.808 -9.120 1.163 1.00 94.31 97 ARG A O 1
ATOM 713 N N . ARG A 1 98 ? -4.388 -11.285 1.159 1.00 92.81 98 ARG A N 1
ATOM 714 C CA . ARG A 1 98 ? -5.757 -11.088 1.664 1.00 92.81 98 ARG A CA 1
ATOM 715 C C . ARG A 1 98 ? -5.838 -11.250 3.182 1.00 92.81 98 ARG A C 1
ATOM 717 O O . ARG A 1 98 ? -6.835 -11.735 3.700 1.00 92.81 98 ARG A O 1
ATOM 724 N N . SER A 1 99 ? -4.774 -10.886 3.889 1.00 97.75 99 SER A N 1
ATOM 725 C CA . SER A 1 99 ? -4.678 -11.025 5.338 1.00 97.75 99 SER A CA 1
ATOM 726 C C . SER A 1 99 ? -3.924 -9.860 5.966 1.00 97.75 99 SER A C 1
ATOM 728 O O . SER A 1 99 ? -3.109 -9.197 5.312 1.00 97.75 99 SER A O 1
ATOM 730 N N . GLY A 1 100 ? -4.206 -9.594 7.237 1.00 97.81 100 GLY A N 1
ATOM 731 C CA . GLY A 1 100 ? -3.588 -8.487 7.951 1.00 97.81 100 GLY A CA 1
ATOM 732 C C . GLY A 1 100 ? -4.012 -8.372 9.405 1.00 97.81 100 GLY A C 1
ATOM 733 O O . GLY A 1 100 ? -4.714 -9.222 9.952 1.00 97.81 100 GLY A O 1
ATOM 734 N N . VAL A 1 101 ? -3.575 -7.282 10.021 1.00 98.50 101 VAL A N 1
ATOM 735 C CA . VAL A 1 101 ? -3.829 -6.965 11.425 1.00 98.50 101 VAL A CA 1
ATOM 736 C C . VAL A 1 101 ? -4.977 -5.970 11.529 1.00 98.50 101 VAL A C 1
ATOM 738 O O . VAL A 1 101 ? -5.037 -4.993 10.784 1.00 98.50 101 VAL A O 1
ATOM 741 N N . LYS A 1 102 ? -5.874 -6.195 12.487 1.00 98.75 102 LYS A N 1
ATOM 742 C CA . LYS A 1 102 ? -6.857 -5.209 12.933 1.00 98.75 102 LYS A CA 1
ATOM 743 C C . LYS A 1 102 ? -6.279 -4.434 14.109 1.00 98.75 102 LYS A C 1
ATOM 745 O O . LYS A 1 102 ? -5.908 -5.032 15.120 1.00 98.75 102 LYS A O 1
ATOM 750 N N . ILE A 1 103 ? -6.243 -3.112 14.001 1.00 98.81 103 ILE A N 1
ATOM 751 C CA . ILE A 1 103 ? -5.916 -2.238 15.128 1.00 98.81 103 ILE A CA 1
ATOM 752 C C . ILE A 1 103 ? -7.215 -1.618 15.635 1.00 98.81 103 ILE A C 1
ATOM 754 O O . ILE A 1 103 ? -7.924 -0.951 14.884 1.00 98.81 103 ILE A O 1
ATOM 758 N N . ILE A 1 104 ? -7.516 -1.852 16.910 1.00 98.81 104 ILE A N 1
ATOM 759 C CA . ILE A 1 104 ? -8.513 -1.104 17.672 1.00 98.81 104 ILE A CA 1
ATOM 760 C C . ILE A 1 104 ? -7.845 0.192 18.120 1.00 98.81 104 ILE A C 1
ATOM 762 O O . ILE A 1 104 ? -6.825 0.163 18.816 1.00 98.81 104 ILE A O 1
ATOM 766 N N . LEU A 1 105 ? -8.402 1.314 17.680 1.00 98.75 105 LEU A N 1
ATOM 767 C CA . LEU A 1 105 ? -7.847 2.629 17.934 1.00 98.75 105 LEU A CA 1
ATOM 768 C C . LEU A 1 105 ? -8.068 3.029 19.395 1.00 98.75 105 LEU A C 1
ATOM 770 O O . LEU A 1 105 ? -9.188 2.979 19.896 1.00 98.75 105 LEU A O 1
ATOM 774 N N . THR A 1 106 ? -7.004 3.457 20.068 1.00 98.50 106 THR A N 1
ATOM 775 C CA . THR A 1 106 ? -7.061 4.009 21.431 1.00 98.50 106 THR A CA 1
ATOM 776 C C . THR A 1 106 ? -7.414 5.497 21.449 1.00 98.50 106 THR A C 1
ATOM 778 O O . THR A 1 106 ? -7.666 6.046 22.512 1.00 98.50 106 THR A O 1
ATOM 781 N N . GLN A 1 107 ? -7.423 6.148 20.284 1.00 97.38 107 GLN A N 1
ATOM 782 C CA . GLN A 1 107 ? -7.796 7.549 20.086 1.00 97.38 107 GLN A CA 1
ATOM 783 C C . GLN A 1 107 ? -8.348 7.762 18.670 1.00 97.38 107 GLN A C 1
ATOM 785 O O . GLN A 1 107 ? -8.163 6.919 17.791 1.00 97.38 107 GLN A O 1
ATOM 790 N N . GLY A 1 108 ? -9.014 8.893 18.430 1.00 97.75 108 GLY A N 1
ATOM 791 C CA . GLY A 1 108 ? -9.508 9.251 17.098 1.00 97.75 108 GLY A CA 1
ATOM 792 C C . GLY A 1 108 ? -8.392 9.346 16.048 1.00 97.75 108 GLY A C 1
ATOM 793 O O . GLY A 1 108 ? -7.233 9.608 16.366 1.00 97.75 108 GLY A O 1
ATOM 794 N N . LEU A 1 109 ? -8.741 9.140 14.773 1.00 98.50 109 LEU A N 1
ATOM 795 C CA . LEU A 1 109 ? -7.789 9.309 13.671 1.00 98.50 109 LEU A CA 1
ATOM 796 C C . LEU A 1 109 ? -7.342 10.779 13.571 1.00 98.50 109 LEU A C 1
ATOM 798 O O . LEU A 1 109 ? -8.198 11.669 13.573 1.00 98.50 109 LEU A O 1
ATOM 802 N N . PRO A 1 110 ? -6.037 11.059 13.416 1.00 97.44 110 PRO A N 1
ATOM 803 C CA . PRO A 1 110 ? -5.510 12.419 13.389 1.00 97.44 110 PRO A CA 1
ATOM 804 C C . PRO A 1 110 ? -5.705 13.067 12.009 1.00 97.44 110 PRO A C 1
ATOM 806 O O . PRO A 1 110 ? -4.757 13.280 11.253 1.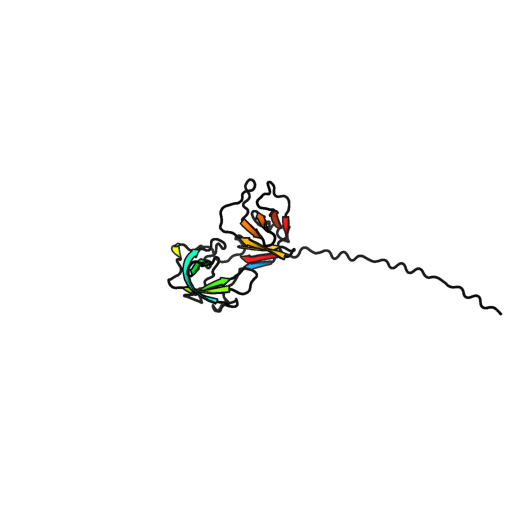00 97.44 110 PRO A O 1
ATOM 809 N N . THR A 1 111 ? -6.947 13.390 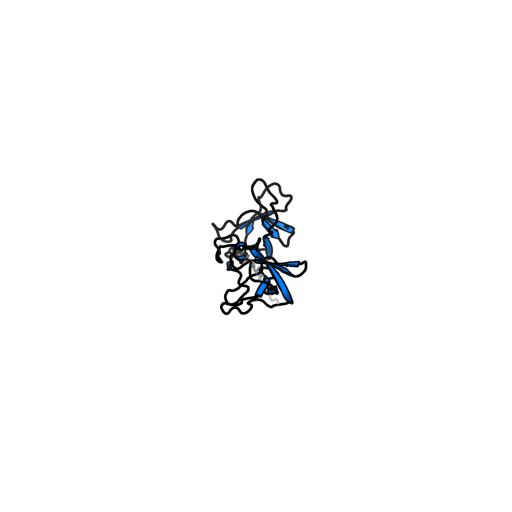11.647 1.00 95.88 111 THR A N 1
ATOM 810 C CA . THR A 1 111 ? -7.323 13.890 10.308 1.00 95.88 111 THR A CA 1
ATOM 811 C C . THR A 1 111 ? -6.576 15.144 9.867 1.00 95.88 111 THR A C 1
ATOM 813 O O . THR A 1 111 ? -6.318 15.299 8.669 1.00 95.88 111 THR A O 1
ATOM 816 N N . LYS A 1 112 ? -6.145 15.999 10.804 1.00 97.12 112 LYS A N 1
ATOM 817 C CA . LYS A 1 112 ? -5.266 17.148 10.529 1.00 97.12 112 LYS A CA 1
ATOM 818 C C . LYS A 1 112 ? -3.957 16.722 9.849 1.00 97.12 112 LYS A C 1
ATOM 820 O O . LYS A 1 112 ? -3.564 17.365 8.882 1.00 97.12 112 LYS A O 1
ATOM 825 N N . PHE A 1 113 ? -3.365 15.608 10.281 1.00 97.38 113 PHE A N 1
ATOM 826 C CA . PHE A 1 113 ? -2.108 15.041 9.768 1.00 97.38 113 PHE A CA 1
ATOM 827 C C . PHE A 1 113 ? -2.320 13.916 8.738 1.00 97.38 113 PHE A C 1
ATOM 829 O O . PHE A 1 113 ? -1.372 13.242 8.335 1.00 97.38 113 PHE A O 1
ATOM 836 N N . GLY A 1 114 ? -3.569 13.679 8.329 1.00 96.81 114 GLY A N 1
ATOM 837 C CA . GLY A 1 114 ? -3.923 12.713 7.296 1.00 96.81 114 GLY A CA 1
ATOM 838 C C . GLY A 1 114 ? -3.687 13.250 5.884 1.00 96.81 114 GLY A C 1
ATOM 839 O O . GLY A 1 114 ? -3.819 14.450 5.623 1.00 96.81 114 GLY A O 1
ATOM 840 N N . ASN A 1 115 ? -3.417 12.335 4.952 1.00 96.88 115 ASN A N 1
ATOM 841 C CA . ASN A 1 115 ? -3.459 12.630 3.522 1.00 96.88 115 ASN A CA 1
ATOM 842 C C . ASN A 1 115 ? -4.870 13.108 3.128 1.00 96.88 115 ASN A C 1
ATOM 844 O O . ASN A 1 115 ? -5.857 12.772 3.780 1.00 96.88 115 ASN A O 1
ATOM 848 N N . LYS A 1 116 ? -4.988 13.905 2.061 1.00 95.88 116 LYS A N 1
ATOM 849 C CA . LYS A 1 116 ? -6.270 14.544 1.687 1.00 95.88 116 LYS A CA 1
ATOM 850 C C . LYS A 1 116 ? -6.926 13.956 0.442 1.00 95.88 116 LYS A C 1
ATOM 852 O O . LYS A 1 116 ? -8.107 14.181 0.207 1.00 95.88 116 LYS A O 1
ATOM 857 N N . ARG A 1 117 ? -6.177 13.201 -0.360 1.00 96.12 117 ARG A N 1
ATOM 858 C CA . ARG A 1 117 ? -6.654 12.690 -1.650 1.00 96.12 117 ARG A CA 1
ATOM 859 C C . ARG A 1 117 ? -7.601 11.511 -1.463 1.00 96.12 117 ARG A C 1
ATOM 861 O O . ARG A 1 117 ? -7.327 10.630 -0.658 1.00 96.12 117 ARG A O 1
ATOM 868 N N . ALA A 1 118 ? -8.681 11.466 -2.234 1.00 95.56 118 ALA A N 1
ATOM 869 C CA . ALA A 1 118 ? -9.535 10.285 -2.295 1.00 95.56 118 ALA A CA 1
ATOM 870 C C . ALA A 1 118 ? -8.804 9.101 -2.972 1.00 95.56 118 ALA A C 1
ATOM 872 O O . ALA A 1 118 ? -7.873 9.324 -3.757 1.00 95.56 118 ALA A O 1
ATOM 873 N N . PRO A 1 119 ? -9.223 7.847 -2.713 1.00 95.69 119 PRO A N 1
ATOM 874 C CA . PRO A 1 119 ? -8.743 6.682 -3.452 1.00 95.69 119 PRO A CA 1
ATOM 875 C C . PRO A 1 119 ? -8.877 6.872 -4.969 1.00 95.69 119 PRO A C 1
ATOM 877 O O . PRO A 1 119 ? -9.947 7.204 -5.470 1.00 95.69 119 PRO A O 1
ATOM 880 N N . SER A 1 120 ? -7.786 6.678 -5.711 1.00 95.50 120 SER A N 1
ATOM 881 C CA . SER A 1 120 ? -7.749 6.900 -7.161 1.00 95.50 120 SER A CA 1
ATOM 882 C C . SER A 1 120 ? -6.608 6.120 -7.808 1.00 95.50 120 SER A C 1
ATOM 884 O O . SER A 1 120 ? -5.567 5.905 -7.194 1.00 95.50 120 SER A O 1
ATOM 886 N N . THR A 1 121 ? -6.757 5.754 -9.079 1.00 95.38 121 THR A N 1
ATOM 887 C CA . THR A 1 121 ? -5.668 5.197 -9.897 1.00 95.38 121 THR A CA 1
ATOM 888 C C . THR A 1 121 ? -4.779 6.273 -10.529 1.00 95.38 121 THR A C 1
ATOM 890 O O . THR A 1 121 ? -3.752 5.943 -11.120 1.00 95.38 121 THR A O 1
ATOM 893 N N . ASN A 1 122 ? -5.127 7.559 -10.397 1.00 91.06 122 ASN A N 1
ATOM 894 C CA . ASN A 1 122 ? -4.366 8.686 -10.961 1.00 91.06 122 ASN A CA 1
ATOM 895 C C . ASN A 1 122 ? -3.189 9.129 -10.078 1.00 91.06 122 ASN A C 1
ATOM 897 O O . ASN A 1 122 ? -2.445 10.038 -10.435 1.00 91.06 122 ASN A O 1
ATOM 901 N N . VAL A 1 123 ? -2.995 8.487 -8.925 1.00 89.56 123 VAL A N 1
ATOM 902 C CA . VAL A 1 123 ? -1.803 8.675 -8.089 1.00 89.56 123 VAL A CA 1
ATOM 903 C C . VAL A 1 123 ? -0.758 7.612 -8.413 1.00 89.56 123 VAL A C 1
ATOM 905 O O . VAL A 1 123 ? -0.868 6.881 -9.396 1.00 89.56 123 VAL A O 1
ATOM 908 N N . ARG A 1 124 ? 0.304 7.530 -7.616 1.00 90.06 124 ARG A N 1
ATOM 909 C CA . ARG A 1 124 ? 1.284 6.453 -7.731 1.00 90.06 124 ARG A CA 1
ATOM 910 C C . ARG A 1 124 ? 0.785 5.194 -7.028 1.00 90.06 124 ARG A C 1
ATOM 912 O O . ARG A 1 124 ? 0.346 5.325 -5.883 1.00 90.06 124 ARG A O 1
ATOM 919 N N . PRO A 1 125 ? 0.935 4.001 -7.630 1.00 95.50 125 PRO A N 1
ATOM 920 C CA . PRO A 1 125 ? 0.643 2.767 -6.915 1.00 95.50 125 PRO A CA 1
ATOM 921 C C . PRO A 1 125 ? 1.549 2.668 -5.688 1.00 95.50 125 PRO A C 1
ATOM 923 O O . PRO A 1 125 ? 2.661 3.183 -5.699 1.00 95.50 125 PRO A O 1
ATOM 926 N N . TRP A 1 126 ? 1.094 2.041 -4.618 1.00 95.44 126 TRP A N 1
ATOM 927 C CA . TRP A 1 126 ? 1.928 1.778 -3.442 1.00 95.44 126 TRP A CA 1
ATOM 928 C C . TRP A 1 126 ? 2.550 0.380 -3.475 1.00 95.44 126 TRP A C 1
ATOM 930 O O . TRP A 1 126 ? 3.462 0.090 -2.709 1.00 95.44 126 TRP A O 1
ATOM 940 N N . ALA A 1 127 ? 2.087 -0.484 -4.379 1.00 97.25 127 ALA A N 1
ATOM 941 C CA . ALA A 1 127 ? 2.698 -1.773 -4.653 1.00 97.25 127 ALA A CA 1
ATOM 942 C C . ALA A 1 127 ? 2.465 -2.187 -6.106 1.00 97.25 127 ALA A C 1
ATOM 944 O O . ALA A 1 127 ? 1.479 -1.790 -6.734 1.00 97.25 127 ALA A O 1
ATOM 945 N N . MET A 1 128 ? 3.348 -3.025 -6.638 1.00 97.75 128 MET A N 1
ATOM 946 C CA . MET A 1 128 ? 3.255 -3.559 -7.994 1.00 97.75 128 MET A CA 1
ATOM 947 C C . MET A 1 128 ? 3.718 -5.011 -8.054 1.00 97.75 128 MET A C 1
ATOM 949 O O . MET A 1 128 ? 4.541 -5.453 -7.256 1.00 97.75 128 MET A O 1
ATOM 953 N N . GLN A 1 129 ? 3.189 -5.748 -9.025 1.00 98.00 129 GLN A N 1
ATOM 954 C CA . GLN A 1 129 ? 3.661 -7.074 -9.398 1.00 98.00 129 GLN A CA 1
ATOM 955 C C . GLN A 1 129 ? 3.998 -7.079 -10.886 1.00 98.00 129 GLN A C 1
ATOM 957 O O . GLN A 1 129 ? 3.174 -6.677 -11.711 1.00 98.00 129 GLN A O 1
ATOM 962 N N . THR A 1 130 ? 5.193 -7.543 -11.240 1.00 97.44 130 THR A N 1
ATOM 963 C CA . THR A 1 130 ? 5.628 -7.679 -12.634 1.00 97.44 130 THR A CA 1
ATOM 964 C C . THR A 1 130 ? 4.999 -8.904 -13.298 1.00 97.44 130 THR A C 1
ATOM 966 O O . THR A 1 130 ? 4.484 -9.807 -12.633 1.00 97.44 130 THR A O 1
ATOM 969 N N . ILE A 1 131 ? 5.070 -8.977 -14.628 1.00 96.50 131 ILE A N 1
ATOM 970 C CA . ILE A 1 131 ? 4.670 -10.183 -15.376 1.00 96.50 131 ILE A CA 1
ATOM 971 C C . ILE A 1 131 ? 5.501 -11.415 -14.990 1.00 96.50 131 ILE A C 1
ATOM 973 O O . ILE A 1 131 ? 4.978 -12.521 -15.007 1.00 96.50 131 ILE A O 1
ATOM 977 N N . SER A 1 132 ? 6.752 -11.211 -14.563 1.00 94.50 132 SER A N 1
ATOM 978 C CA . SER A 1 132 ? 7.646 -12.258 -14.057 1.00 94.50 132 SER A CA 1
ATOM 979 C C . SER A 1 132 ? 7.377 -12.641 -12.596 1.00 94.50 132 SER A C 1
ATOM 981 O O . SER A 1 132 ? 8.114 -13.432 -12.022 1.00 94.50 132 SER A O 1
ATOM 983 N N . GLY A 1 133 ? 6.340 -12.078 -11.965 1.00 96.31 133 GLY A N 1
ATOM 984 C CA . GLY A 1 133 ? 5.941 -12.425 -10.599 1.00 96.31 133 GLY A CA 1
ATOM 985 C C . GLY A 1 133 ? 6.696 -11.690 -9.489 1.00 96.31 133 GLY A C 1
ATOM 986 O O . GLY A 1 133 ? 6.376 -11.895 -8.319 1.00 96.31 133 GLY A O 1
ATOM 987 N N . ILE A 1 134 ? 7.630 -10.796 -9.826 1.00 97.81 134 ILE A N 1
ATOM 988 C CA . ILE A 1 134 ? 8.356 -9.973 -8.851 1.00 97.81 134 ILE A CA 1
ATOM 989 C C . ILE A 1 134 ? 7.371 -9.002 -8.208 1.00 97.81 134 ILE A C 1
ATOM 991 O O . ILE A 1 134 ? 6.627 -8.315 -8.909 1.00 97.81 134 ILE A O 1
ATOM 995 N N . ARG A 1 135 ? 7.364 -8.939 -6.877 1.00 98.06 135 ARG A N 1
ATOM 996 C CA . ARG A 1 135 ? 6.468 -8.077 -6.103 1.00 98.06 135 ARG A CA 1
ATOM 997 C C . ARG A 1 135 ? 7.274 -6.968 -5.456 1.00 98.06 135 ARG A C 1
ATOM 999 O O . ARG A 1 135 ? 8.319 -7.245 -4.877 1.00 98.06 135 ARG A O 1
ATOM 1006 N N . CYS A 1 136 ? 6.786 -5.740 -5.555 1.00 96.50 136 CYS A N 1
ATOM 1007 C CA . CYS A 1 136 ? 7.483 -4.566 -5.056 1.00 96.50 136 CYS A CA 1
ATOM 1008 C C . CYS A 1 136 ? 6.533 -3.668 -4.265 1.00 96.50 136 CYS A C 1
ATOM 1010 O O . CYS A 1 136 ? 5.387 -3.473 -4.679 1.00 96.50 136 CYS A O 1
ATOM 1012 N N . VAL A 1 137 ? 6.997 -3.123 -3.144 1.00 94.69 137 VAL A N 1
ATOM 1013 C CA . VAL A 1 137 ? 6.232 -2.226 -2.260 1.00 94.69 137 VAL A CA 1
ATOM 1014 C C . VAL A 1 137 ? 6.966 -0.909 -2.162 1.00 94.69 137 VAL A C 1
ATOM 1016 O O . VAL A 1 137 ? 8.193 -0.891 -2.121 1.00 94.69 137 VAL A O 1
ATOM 1019 N N . ARG A 1 138 ? 6.211 0.189 -2.154 1.00 91.50 138 ARG A N 1
ATOM 1020 C CA . ARG A 1 138 ? 6.785 1.508 -1.944 1.00 91.50 138 ARG A CA 1
ATOM 1021 C C . ARG A 1 138 ? 7.400 1.601 -0.567 1.00 91.50 138 ARG A C 1
ATOM 1023 O O . ARG A 1 138 ? 6.715 1.365 0.427 1.00 91.50 138 ARG A O 1
ATOM 1030 N N . GLU A 1 139 ? 8.646 2.027 -0.527 1.00 84.25 139 GLU A N 1
ATOM 1031 C CA . GLU A 1 139 ? 9.275 2.441 0.710 1.00 84.25 139 GLU A CA 1
ATOM 1032 C C . GLU A 1 139 ? 9.106 3.946 0.900 1.00 84.25 139 GLU A C 1
ATOM 1034 O O . GLU A 1 139 ? 9.052 4.715 -0.056 1.00 84.25 139 GLU A O 1
ATOM 1039 N N . GLY A 1 140 ? 8.927 4.351 2.157 1.00 64.94 140 GLY A N 1
ATOM 1040 C CA . GLY A 1 140 ? 8.791 5.757 2.544 1.00 64.94 140 GLY A CA 1
ATOM 1041 C C . GLY A 1 140 ? 10.129 6.421 2.878 1.00 64.94 140 GLY A C 1
ATOM 1042 O O . GLY A 1 140 ? 10.129 7.541 3.383 1.00 64.94 140 GLY A O 1
ATOM 1043 N N . MET A 1 141 ? 11.250 5.719 2.676 1.00 59.44 141 MET A N 1
ATOM 1044 C CA . MET A 1 141 ? 12.592 6.227 2.962 1.00 59.44 141 MET A CA 1
ATOM 1045 C C . MET A 1 141 ? 13.130 7.057 1.793 1.00 59.44 141 MET A C 1
ATOM 1047 O O . MET A 1 141 ? 12.827 6.777 0.636 1.00 59.44 141 MET A O 1
ATOM 1051 N N . GLY A 1 142 ? 13.910 8.092 2.131 1.00 56.16 142 GLY A N 1
ATOM 1052 C CA . GLY A 1 142 ? 14.547 9.012 1.188 1.00 56.16 142 GLY A CA 1
ATOM 1053 C C . GLY A 1 142 ? 15.442 8.308 0.159 1.00 56.16 142 GLY A C 1
ATOM 1054 O O . GLY A 1 142 ? 15.787 7.138 0.317 1.00 56.16 142 GLY A O 1
ATOM 1055 N N . PRO A 1 143 ? 15.779 8.998 -0.935 1.00 57.06 143 PRO A N 1
ATOM 1056 C CA . PRO A 1 143 ? 16.005 8.336 -2.204 1.00 57.06 143 PRO A CA 1
ATOM 1057 C C . PRO A 1 143 ? 17.381 7.670 -2.294 1.00 57.06 143 PRO A C 1
ATOM 1059 O O . PRO A 1 143 ? 18.411 8.313 -2.107 1.00 57.06 143 PRO A O 1
ATOM 1062 N N . PHE A 1 144 ? 17.406 6.414 -2.741 1.00 63.12 144 PHE A N 1
ATOM 1063 C CA . PHE A 1 144 ? 18.477 6.019 -3.649 1.00 63.12 144 PHE A CA 1
ATOM 1064 C C . PHE A 1 144 ? 18.252 6.809 -4.940 1.00 63.12 144 PHE A C 1
ATOM 1066 O O . PHE A 1 144 ? 17.153 6.759 -5.504 1.00 63.12 144 PHE A O 1
ATOM 1073 N N . ILE A 1 145 ? 19.246 7.589 -5.364 1.00 68.50 145 ILE A N 1
ATOM 1074 C CA . ILE A 1 145 ? 19.162 8.430 -6.560 1.00 68.50 145 ILE A CA 1
ATOM 1075 C C . ILE A 1 145 ? 20.139 7.901 -7.601 1.00 68.50 145 ILE A C 1
ATOM 1077 O O . ILE A 1 145 ? 21.326 7.748 -7.329 1.00 68.50 145 ILE A O 1
ATOM 1081 N N . ILE A 1 146 ? 19.630 7.682 -8.810 1.00 69.12 146 ILE A N 1
ATOM 1082 C CA . ILE A 1 146 ? 20.430 7.472 -10.019 1.00 69.12 146 ILE A CA 1
ATOM 1083 C C . ILE A 1 146 ? 20.122 8.654 -10.943 1.00 69.12 146 ILE A C 1
ATOM 1085 O O . ILE A 1 146 ? 18.969 8.823 -11.350 1.00 69.12 146 ILE A O 1
ATOM 1089 N N . PRO A 1 147 ? 21.132 9.488 -11.244 1.00 70.62 147 PRO A N 1
ATOM 1090 C CA . PRO A 1 147 ? 21.023 10.906 -11.589 1.00 70.62 147 PRO A CA 1
ATOM 1091 C C . PRO A 1 147 ? 19.896 11.712 -10.923 1.00 70.62 147 PRO A C 1
ATOM 1093 O O . PRO A 1 147 ? 20.140 12.430 -9.962 1.00 70.62 147 PRO A O 1
ATOM 1096 N N . THR A 1 148 ? 18.662 11.603 -11.417 1.00 70.50 148 THR A N 1
ATOM 1097 C CA . THR A 1 148 ? 17.470 12.327 -10.931 1.00 70.50 148 THR A CA 1
ATOM 1098 C C . THR A 1 148 ? 16.264 11.409 -10.704 1.00 70.50 148 THR A C 1
ATOM 1100 O O . THR A 1 148 ? 15.147 11.871 -10.462 1.00 70.50 148 THR A O 1
ATOM 1103 N N . VAL A 1 149 ? 16.464 10.091 -10.784 1.00 75.44 149 VAL A N 1
ATOM 1104 C CA . VAL A 1 149 ? 15.412 9.088 -10.620 1.00 75.44 149 VAL A CA 1
ATOM 1105 C C . VAL A 1 149 ? 15.519 8.456 -9.241 1.00 75.44 149 VAL A C 1
ATOM 1107 O O . VAL A 1 149 ? 16.559 7.913 -8.875 1.00 75.44 149 VAL A O 1
ATOM 1110 N N . VAL A 1 150 ? 14.412 8.491 -8.502 1.00 79.94 150 VAL A N 1
ATOM 1111 C CA . VAL A 1 150 ? 14.302 7.886 -7.173 1.00 79.94 150 VAL A CA 1
ATOM 1112 C C . VAL A 1 150 ? 13.929 6.407 -7.273 1.00 79.94 150 VAL A C 1
ATOM 1114 O O . VAL A 1 150 ? 12.993 6.037 -7.994 1.00 79.94 150 VAL A O 1
ATOM 1117 N N . GLY A 1 151 ? 14.646 5.566 -6.531 1.00 79.00 151 GLY A N 1
ATOM 1118 C CA . GLY A 1 151 ? 14.253 4.193 -6.235 1.00 79.00 151 GLY A CA 1
ATOM 1119 C C . GLY A 1 151 ? 13.163 4.183 -5.168 1.00 79.00 151 GLY A C 1
ATOM 1120 O O . GLY A 1 151 ? 13.449 4.373 -3.993 1.00 79.00 151 GLY A O 1
ATOM 1121 N N . ASP A 1 152 ? 11.916 3.959 -5.581 1.00 85.31 152 ASP A N 1
ATOM 1122 C CA . ASP A 1 152 ? 10.741 4.115 -4.711 1.00 85.31 152 ASP A CA 1
ATOM 1123 C C . ASP A 1 152 ? 10.210 2.776 -4.179 1.00 85.31 152 ASP A C 1
ATOM 1125 O O . ASP A 1 152 ? 9.470 2.765 -3.198 1.00 85.31 152 ASP A O 1
ATOM 1129 N N . TYR A 1 153 ? 10.511 1.650 -4.846 1.00 92.69 153 TYR A N 1
ATOM 1130 C CA . TYR A 1 153 ? 9.909 0.351 -4.523 1.00 92.69 153 TYR A CA 1
ATOM 1131 C C . TYR A 1 153 ? 10.957 -0.733 -4.321 1.00 92.69 153 TYR A C 1
ATOM 1133 O O . TYR A 1 153 ? 11.619 -1.119 -5.284 1.00 92.69 153 TYR A O 1
ATOM 1141 N N . ALA A 1 154 ? 11.020 -1.297 -3.119 1.00 92.44 154 ALA A N 1
ATOM 1142 C CA . ALA A 1 154 ? 11.817 -2.483 -2.835 1.00 92.44 154 ALA A CA 1
ATOM 1143 C C . ALA A 1 154 ? 11.107 -3.734 -3.372 1.00 92.44 154 ALA A C 1
ATOM 1145 O O . ALA A 1 154 ? 9.898 -3.896 -3.174 1.00 92.44 154 ALA A O 1
ATOM 1146 N N . CYS A 1 155 ? 11.838 -4.617 -4.056 1.00 95.50 155 CYS A N 1
ATOM 1147 C CA . CYS A 1 155 ? 11.289 -5.820 -4.680 1.00 95.50 155 CYS A CA 1
ATOM 1148 C C . CYS A 1 155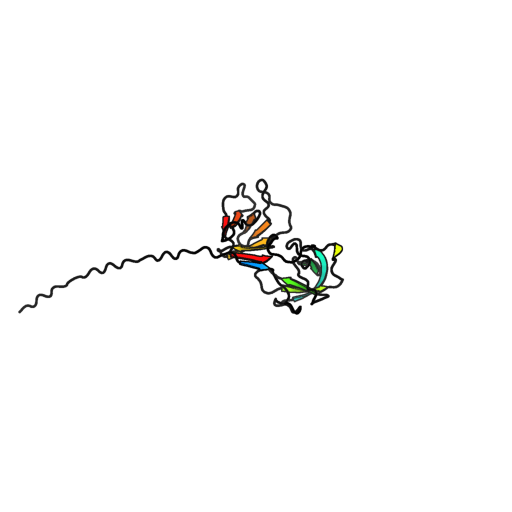 ? 11.779 -7.120 -4.033 1.00 95.50 155 CYS A C 1
ATOM 1150 O O . CYS A 1 155 ? 12.893 -7.216 -3.525 1.00 95.50 155 CYS A O 1
ATOM 1152 N N . THR A 1 156 ? 10.981 -8.182 -4.164 1.00 96.31 156 THR A N 1
ATOM 1153 C CA . THR A 1 156 ? 11.291 -9.527 -3.640 1.00 96.31 156 THR A CA 1
ATOM 1154 C C . THR A 1 156 ? 12.537 -10.185 -4.239 1.00 96.31 156 THR A C 1
ATOM 1156 O O . THR A 1 156 ? 12.994 -11.187 -3.709 1.00 96.31 156 THR A O 1
ATOM 1159 N N . ASN A 1 157 ? 13.073 -9.670 -5.346 1.00 94.88 157 ASN A N 1
ATOM 1160 C CA . ASN A 1 157 ? 14.301 -10.164 -5.976 1.00 94.88 157 ASN A CA 1
ATOM 1161 C C . ASN A 1 157 ? 15.544 -9.328 -5.612 1.00 94.88 157 ASN A C 1
ATOM 1163 O O . ASN A 1 157 ? 16.538 -9.382 -6.333 1.00 94.88 157 ASN A O 1
ATOM 1167 N N . GLY A 1 158 ? 15.462 -8.486 -4.577 1.00 91.75 158 GLY A N 1
ATOM 1168 C CA . GLY A 1 158 ? 16.555 -7.614 -4.133 1.00 91.75 158 GLY A CA 1
ATOM 1169 C C . GLY A 1 158 ? 16.805 -6.383 -5.015 1.00 91.75 158 GLY A C 1
ATOM 1170 O O . GLY A 1 158 ? 17.644 -5.550 -4.679 1.00 91.75 158 GLY A O 1
ATOM 1171 N N . LYS A 1 159 ? 16.083 -6.232 -6.135 1.00 93.38 159 LYS A N 1
ATOM 1172 C CA . LYS A 1 159 ? 16.132 -5.032 -6.983 1.00 93.38 159 LYS A CA 1
ATOM 1173 C C . LYS A 1 159 ? 15.114 -3.987 -6.526 1.00 93.38 159 LYS A C 1
ATOM 1175 O O . LYS A 1 159 ? 14.302 -4.226 -5.634 1.00 93.38 159 LYS A O 1
ATOM 1180 N N . TRP A 1 160 ? 15.155 -2.838 -7.186 1.00 93.81 160 TRP A N 1
ATOM 1181 C CA . TRP A 1 160 ? 14.261 -1.714 -6.953 1.00 93.81 160 TRP A CA 1
ATOM 1182 C C . TRP A 1 160 ? 13.549 -1.301 -8.234 1.00 93.81 160 TRP A C 1
ATOM 1184 O O . TRP A 1 160 ? 14.098 -1.472 -9.327 1.00 93.81 160 TRP A O 1
ATOM 1194 N N . LEU A 1 161 ? 12.335 -0.758 -8.102 1.00 93.75 161 LEU A N 1
ATOM 1195 C CA . LEU A 1 161 ? 11.675 -0.041 -9.193 1.00 93.75 161 LEU A CA 1
ATOM 1196 C C . LEU A 1 161 ? 11.933 1.456 -9.071 1.00 93.75 161 LEU A C 1
ATOM 1198 O O . LEU A 1 161 ? 11.756 2.042 -8.001 1.00 93.75 161 LEU A O 1
ATOM 1202 N N . TRP A 1 162 ? 12.299 2.058 -10.196 1.00 92.06 162 TRP A N 1
ATOM 1203 C CA . TRP A 1 162 ? 12.808 3.420 -10.257 1.00 92.06 162 TRP A CA 1
ATOM 1204 C C . TRP A 1 162 ? 11.850 4.334 -11.014 1.00 92.06 162 TRP A C 1
ATOM 1206 O O . TRP A 1 162 ? 11.437 4.041 -12.142 1.00 92.06 162 TRP A O 1
ATOM 1216 N N . GLY A 1 163 ? 11.512 5.460 -10.389 1.00 89.44 163 GLY A N 1
ATOM 1217 C CA . GLY A 1 163 ? 10.653 6.489 -10.954 1.00 89.44 163 GLY A CA 1
ATOM 1218 C C . GLY A 1 163 ? 9.180 6.089 -11.041 1.00 89.44 163 GLY A C 1
ATOM 1219 O O . GLY A 1 163 ? 8.596 5.488 -10.140 1.00 89.44 163 GLY A O 1
ATOM 1220 N N . GLN A 1 164 ? 8.534 6.510 -12.128 1.00 90.50 164 GLN A N 1
ATOM 1221 C CA . GLN A 1 164 ? 7.097 6.348 -12.340 1.00 90.50 164 GLN A CA 1
ATOM 1222 C C . GLN A 1 164 ? 6.804 5.254 -13.361 1.00 90.50 164 GLN A C 1
ATOM 1224 O O . GLN A 1 164 ? 7.515 5.163 -14.362 1.00 90.50 164 GLN A O 1
ATOM 1229 N N . PRO A 1 165 ? 5.716 4.479 -13.187 1.00 94.94 165 PRO A N 1
ATOM 1230 C CA . PRO A 1 165 ? 5.224 3.635 -14.262 1.00 94.94 165 PRO A CA 1
ATOM 1231 C C . PRO A 1 165 ? 4.927 4.477 -15.506 1.00 94.94 165 PRO A C 1
ATOM 1233 O O . PRO A 1 165 ? 4.123 5.408 -15.449 1.00 94.94 165 PRO A O 1
ATOM 1236 N N . ASN A 1 166 ? 5.536 4.129 -16.635 1.00 95.75 166 ASN A N 1
ATOM 1237 C CA . ASN A 1 166 ? 5.121 4.607 -17.940 1.00 95.75 166 ASN A CA 1
ATOM 1238 C C . ASN A 1 166 ? 3.824 3.889 -18.330 1.00 95.75 166 ASN A C 1
ATOM 1240 O O . ASN A 1 166 ? 3.807 2.669 -18.510 1.00 95.75 166 ASN A O 1
ATOM 1244 N N . ARG A 1 167 ? 2.749 4.671 -18.450 1.00 95.75 167 ARG A N 1
ATOM 1245 C CA . ARG A 1 167 ? 1.386 4.195 -18.721 1.00 95.75 167 ARG A CA 1
ATOM 1246 C C . ARG A 1 167 ? 0.911 4.469 -20.150 1.00 95.75 167 ARG A C 1
ATOM 1248 O O . ARG A 1 167 ? -0.253 4.215 -20.440 1.00 95.75 167 ARG A O 1
ATOM 1255 N N . LYS A 1 168 ? 1.785 4.996 -21.023 1.00 95.38 168 LYS A N 1
ATOM 1256 C CA . LYS A 1 168 ? 1.448 5.353 -22.415 1.00 95.38 168 LYS A CA 1
ATOM 1257 C C . LYS A 1 168 ? 1.113 4.129 -23.269 1.00 95.38 168 LYS A C 1
ATOM 1259 O O . LYS A 1 168 ? 0.336 4.233 -24.206 1.00 95.38 168 LYS A O 1
ATOM 1264 N N . THR A 1 169 ? 1.691 2.976 -22.939 1.00 93.81 169 THR A N 1
ATOM 1265 C CA . THR A 1 169 ? 1.459 1.702 -23.626 1.00 93.81 169 THR A CA 1
ATOM 1266 C C . THR A 1 169 ? 1.146 0.593 -22.625 1.00 93.81 169 THR A C 1
ATOM 1268 O O . THR A 1 169 ? 1.411 0.719 -21.426 1.00 93.81 169 THR A O 1
ATOM 1271 N N . GLN A 1 170 ? 0.535 -0.487 -23.116 1.00 94.81 170 GLN A N 1
ATOM 1272 C CA . GLN A 1 170 ? 0.238 -1.687 -22.336 1.00 94.81 170 GLN A CA 1
ATOM 1273 C C . GLN A 1 170 ? 1.182 -2.837 -22.728 1.00 94.81 170 GLN A C 1
ATOM 1275 O O . GLN A 1 170 ? 1.465 -2.992 -23.916 1.00 94.81 170 GLN A O 1
ATOM 1280 N N . PRO A 1 171 ? 1.628 -3.670 -21.767 1.00 96.44 171 PRO A N 1
ATOM 1281 C CA . PRO A 1 171 ? 1.570 -3.433 -20.321 1.00 96.44 171 PRO A CA 1
ATOM 1282 C C . PRO A 1 171 ? 2.370 -2.189 -19.918 1.00 96.44 171 PRO A C 1
ATOM 1284 O O . PRO A 1 171 ? 3.350 -1.836 -20.574 1.00 96.44 171 PRO A O 1
ATOM 1287 N N . TRP A 1 172 ? 1.986 -1.557 -18.808 1.00 97.56 172 TRP A N 1
ATOM 1288 C CA . TRP A 1 172 ? 2.777 -0.485 -18.210 1.00 97.56 172 TRP A CA 1
ATOM 1289 C C . TRP A 1 172 ? 4.193 -0.974 -17.916 1.00 97.56 172 TRP A C 1
ATOM 1291 O O . TRP A 1 172 ? 4.411 -2.140 -17.570 1.00 97.56 172 TRP A O 1
ATOM 1301 N N . THR A 1 173 ? 5.161 -0.070 -18.015 1.00 97.44 173 THR A N 1
ATOM 1302 C CA . THR A 1 173 ? 6.571 -0.389 -17.767 1.00 97.44 173 THR A CA 1
ATOM 1303 C C . THR A 1 173 ? 7.187 0.536 -16.735 1.00 97.44 173 THR A C 1
ATOM 1305 O O . THR A 1 173 ? 6.741 1.664 -16.556 1.00 97.44 173 THR A O 1
ATOM 1308 N N . ILE A 1 174 ? 8.215 0.066 -16.041 1.00 96.69 174 ILE A N 1
ATOM 1309 C CA . ILE A 1 174 ? 8.988 0.860 -15.080 1.00 96.69 174 ILE A CA 1
ATOM 1310 C C . ILE A 1 174 ? 10.426 0.348 -15.042 1.00 96.69 174 ILE A C 1
ATOM 1312 O O . ILE A 1 174 ? 10.661 -0.837 -15.281 1.00 96.69 174 ILE A O 1
ATOM 1316 N N . TYR A 1 175 ? 11.391 1.223 -14.773 1.00 96.25 175 TYR A N 1
ATOM 1317 C CA . TYR A 1 175 ? 12.789 0.817 -14.663 1.00 96.25 175 TYR A CA 1
ATOM 1318 C C . TYR A 1 175 ? 13.006 -0.094 -13.457 1.00 96.25 175 TYR A C 1
ATOM 1320 O O . TYR A 1 175 ? 12.423 0.130 -12.396 1.00 96.25 175 TYR A O 1
ATOM 1328 N N . MET A 1 176 ? 13.849 -1.111 -13.625 1.00 95.25 176 MET A N 1
ATOM 1329 C CA . MET A 1 176 ? 14.248 -2.022 -12.557 1.00 95.25 176 MET A CA 1
ATOM 1330 C C . MET A 1 176 ? 15.764 -2.190 -12.550 1.00 95.25 176 MET A C 1
ATOM 1332 O O . MET A 1 176 ? 16.344 -2.617 -13.546 1.00 95.25 176 MET A O 1
ATOM 1336 N N . ALA A 1 177 ? 16.388 -1.915 -11.410 1.00 94.12 177 ALA A N 1
ATOM 1337 C CA . ALA A 1 177 ? 17.834 -2.017 -11.226 1.00 94.12 177 ALA A CA 1
ATOM 1338 C C . ALA A 1 177 ? 18.184 -2.251 -9.747 1.00 94.12 177 ALA A C 1
ATOM 1340 O O . ALA A 1 177 ? 17.319 -2.096 -8.881 1.00 94.12 177 ALA A O 1
ATOM 1341 N N . SER A 1 178 ? 19.425 -2.648 -9.451 1.00 91.06 178 SER A N 1
ATOM 1342 C CA . SER A 1 178 ? 19.947 -2.651 -8.075 1.00 91.06 178 SER A CA 1
ATOM 1343 C C . SER A 1 178 ? 20.145 -1.219 -7.567 1.00 91.06 178 SER A C 1
ATOM 1345 O O . SER A 1 178 ? 20.238 -0.287 -8.361 1.00 91.06 178 SER A O 1
ATOM 1347 N N . VAL A 1 179 ? 20.259 -1.047 -6.246 1.00 86.38 179 VAL A N 1
ATOM 1348 C CA . VAL A 1 179 ? 20.605 0.252 -5.625 1.00 86.38 179 VAL A CA 1
ATOM 1349 C C . VAL A 1 179 ? 21.985 0.774 -6.026 1.00 86.38 179 VAL A C 1
ATOM 1351 O O . VAL A 1 179 ? 22.226 1.968 -5.944 1.00 86.38 179 VAL A O 1
ATOM 1354 N N . THR A 1 180 ? 22.874 -0.111 -6.480 1.00 87.12 180 THR A N 1
ATOM 1355 C CA . THR A 1 180 ? 24.239 0.207 -6.922 1.00 87.12 180 THR A CA 1
ATOM 1356 C C . THR A 1 180 ? 24.339 0.572 -8.401 1.00 87.12 180 THR A C 1
ATOM 1358 O O . THR A 1 180 ? 25.433 0.846 -8.889 1.00 87.12 180 THR A O 1
ATOM 1361 N N . ALA A 1 181 ? 23.235 0.519 -9.150 1.00 88.38 181 ALA A N 1
ATOM 1362 C CA . ALA A 1 181 ? 23.267 0.850 -10.565 1.00 88.38 181 ALA A CA 1
ATOM 1363 C C . ALA A 1 181 ? 23.601 2.336 -10.763 1.00 88.38 181 ALA A C 1
ATOM 1365 O O . ALA A 1 181 ? 23.159 3.187 -10.004 1.00 88.38 181 ALA A O 1
ATOM 1366 N N . THR A 1 182 ? 24.359 2.656 -11.808 1.00 86.88 182 THR A N 1
ATOM 1367 C CA . THR A 1 182 ? 24.680 4.043 -12.189 1.00 86.88 182 THR A CA 1
ATOM 1368 C C . THR A 1 182 ? 23.819 4.538 -13.352 1.00 86.88 182 THR A C 1
ATOM 1370 O O . THR A 1 182 ? 23.731 5.737 -13.603 1.00 86.88 182 THR A O 1
ATOM 1373 N N . THR A 1 183 ? 23.145 3.621 -14.054 1.00 88.69 183 THR A N 1
ATOM 1374 C CA . THR A 1 183 ? 22.250 3.905 -15.182 1.00 88.69 183 THR A CA 1
ATOM 1375 C C . THR A 1 183 ? 21.020 2.993 -15.158 1.00 88.69 183 THR A C 1
ATOM 1377 O O . THR A 1 183 ? 21.039 1.897 -14.594 1.00 88.69 183 THR A O 1
ATOM 1380 N N . LEU A 1 184 ? 19.924 3.444 -15.780 1.00 90.62 184 LEU A N 1
ATOM 1381 C CA . LEU A 1 184 ? 18.656 2.713 -15.861 1.00 90.62 184 LEU A CA 1
ATOM 1382 C C . LEU A 1 184 ? 18.343 2.330 -17.310 1.00 90.62 184 LEU A C 1
ATOM 1384 O O . LEU A 1 184 ? 17.836 3.138 -18.082 1.00 90.62 184 LEU A O 1
ATOM 1388 N N . THR A 1 185 ? 18.607 1.078 -17.674 1.00 91.88 185 THR A N 1
ATOM 1389 C CA . THR A 1 185 ? 18.371 0.563 -19.037 1.00 91.88 185 THR A CA 1
ATOM 1390 C C . THR A 1 185 ? 17.265 -0.490 -19.083 1.00 91.88 185 THR A C 1
ATOM 1392 O O . THR A 1 185 ? 16.473 -0.541 -20.023 1.00 91.88 185 THR A O 1
ATOM 1395 N N . THR A 1 186 ? 17.151 -1.309 -18.035 1.00 94.81 186 THR A N 1
ATOM 1396 C CA . THR A 1 186 ? 16.203 -2.427 -17.988 1.00 94.81 186 THR A CA 1
ATOM 1397 C C . THR A 1 186 ? 14.834 -1.985 -17.481 1.00 94.81 186 THR A C 1
ATOM 1399 O O . THR A 1 186 ? 14.715 -1.363 -16.423 1.00 94.81 186 THR A O 1
ATOM 1402 N N . LYS A 1 187 ? 13.775 -2.359 -18.210 1.00 95.94 187 LYS A N 1
ATOM 1403 C CA . LYS A 1 187 ? 12.379 -2.114 -17.824 1.00 95.94 187 LYS A CA 1
ATOM 1404 C C . LYS A 1 187 ? 11.666 -3.410 -17.460 1.00 95.94 187 LYS A C 1
ATOM 1406 O O . LYS A 1 187 ? 11.675 -4.376 -18.218 1.00 95.94 187 LYS A O 1
ATOM 1411 N N . ALA A 1 188 ? 10.973 -3.397 -16.330 1.00 96.69 188 ALA A N 1
ATOM 1412 C CA . ALA A 1 188 ? 10.005 -4.416 -15.971 1.00 96.69 188 ALA A CA 1
ATOM 1413 C C . ALA A 1 188 ? 8.627 -4.074 -16.553 1.00 96.69 188 ALA A C 1
ATOM 1415 O O . ALA A 1 188 ? 8.198 -2.920 -16.532 1.00 96.69 188 ALA A O 1
ATOM 1416 N N . ARG A 1 189 ? 7.912 -5.095 -17.033 1.00 97.56 189 ARG A N 1
ATOM 1417 C CA . ARG A 1 189 ? 6.497 -5.002 -17.424 1.00 97.56 189 ARG A CA 1
ATOM 1418 C C . ARG A 1 189 ? 5.616 -5.299 -16.213 1.00 97.56 189 ARG A C 1
ATOM 1420 O O . ARG A 1 189 ? 5.819 -6.306 -15.529 1.00 97.56 189 ARG A O 1
ATOM 1427 N N . ILE A 1 190 ? 4.642 -4.438 -15.949 1.00 97.56 190 ILE A N 1
ATOM 1428 C CA . ILE A 1 190 ? 3.772 -4.504 -14.771 1.00 97.56 190 ILE A CA 1
ATOM 1429 C C . ILE A 1 190 ? 2.520 -5.317 -15.108 1.00 97.56 190 ILE A C 1
ATOM 1431 O O . ILE A 1 190 ? 1.805 -5.014 -16.059 1.00 97.56 190 ILE A O 1
ATOM 1435 N N . ARG A 1 191 ? 2.218 -6.327 -14.291 1.00 97.56 191 ARG A N 1
ATOM 1436 C CA . ARG A 1 191 ? 0.988 -7.124 -14.382 1.00 97.56 191 ARG A CA 1
ATOM 1437 C C . ARG A 1 191 ? -0.132 -6.526 -13.537 1.00 97.56 191 ARG A C 1
ATOM 1439 O O . ARG A 1 191 ? -1.263 -6.424 -14.002 1.00 97.56 191 ARG A O 1
ATOM 1446 N N . ILE A 1 192 ? 0.171 -6.139 -12.297 1.00 97.94 192 ILE A N 1
ATOM 1447 C CA . ILE A 1 192 ? -0.800 -5.572 -11.349 1.00 97.94 192 ILE A CA 1
ATOM 1448 C C . ILE A 1 192 ? -0.173 -4.365 -10.654 1.00 97.94 192 ILE A C 1
ATOM 1450 O O . ILE A 1 192 ? 0.989 -4.419 -10.253 1.00 97.94 192 ILE A O 1
ATOM 1454 N N . ALA A 1 193 ? -0.946 -3.297 -10.494 1.00 97.88 193 ALA A N 1
ATOM 1455 C CA . ALA A 1 193 ? -0.586 -2.122 -9.713 1.00 97.88 193 ALA A CA 1
ATOM 1456 C C . ALA A 1 193 ? -1.691 -1.835 -8.689 1.00 97.88 193 ALA A C 1
ATOM 1458 O O . ALA A 1 193 ? -2.858 -1.695 -9.061 1.00 97.88 193 ALA A O 1
ATOM 1459 N N . TRP A 1 194 ? -1.324 -1.756 -7.410 1.00 98.06 194 TRP A N 1
ATOM 1460 C CA . TRP A 1 194 ? -2.242 -1.466 -6.310 1.00 98.06 194 TRP A CA 1
ATOM 1461 C C . TRP A 1 194 ? -2.121 -0.009 -5.871 1.00 98.06 194 TRP A C 1
ATOM 1463 O O . TRP A 1 194 ? -1.011 0.487 -5.673 1.00 98.06 194 TRP A O 1
ATOM 1473 N N . PHE A 1 195 ? -3.264 0.648 -5.703 1.00 96.38 195 PHE A N 1
ATOM 1474 C CA . PHE A 1 195 ? -3.427 2.059 -5.351 1.00 96.38 195 PHE A CA 1
ATOM 1475 C C . PHE A 1 195 ? -4.157 2.214 -4.021 1.00 96.38 195 PHE A C 1
ATOM 1477 O O . PHE A 1 195 ? -5.034 1.381 -3.715 1.00 96.38 195 PHE A O 1
#

Secondary structure (DSSP, 8-state):
-------------------------PPPEEE---SB-TTS-BSSEEEEEEEEEEEEE-SS--STTEEEEEETTEEEEEEEEETTEEEEEEEES-TT-SEEEEEEESS---GGGS--PPS-TTS--SEEEETT--EEEE--SPPEEETTEEEEEEETTS-EEEEEEE-SSSS-EEEEE-TT-SS---EEEEEEEE-

Foldseek 3Di:
DDDDDDDDDPDDPPPPPPPPPPPPQAAAAEAAQDQADPQRHGQAAAPEEAEWAFDAAALLDLAQQFTWIDGPHDTAGTWGHDPNHPQWTWGDPDSPHRYTHIYRYPDHHPSVRHRDDHGDSPDAFQWFAFPVGKIWGFDSDDALDQPNWGFGIQIPVQKTWIHGFDPPDPQTKTFIGHSPDNDTDDITGTHYGYD

Radius of gyration: 25.18 Å; chains: 1; bounding box: 45×87×77 Å